Protein AF-A0A6M5JK28-F1 (afdb_monomer_lite)

pLDDT: mean 72.95, std 23.51, range [34.78, 98.19]

Radius of gyration: 40.86 Å; chains: 1; bounding box: 93×52×98 Å

Structure (mmCIF, N/CA/C/O backbone):
data_AF-A0A6M5JK28-F1
#
_entry.id   AF-A0A6M5JK28-F1
#
loop_
_atom_site.group_PDB
_atom_site.id
_atom_site.type_symbol
_atom_site.label_atom_id
_atom_site.label_alt_id
_atom_site.label_comp_id
_atom_site.label_asym_id
_atom_site.label_entity_id
_atom_site.label_seq_id
_atom_site.pdbx_PDB_ins_code
_atom_site.Cartn_x
_atom_site.Cartn_y
_atom_site.Cartn_z
_atom_site.occupancy
_atom_site.B_iso_or_equiv
_atom_site.auth_seq_id
_atom_site.auth_comp_id
_atom_site.auth_asym_id
_atom_site.auth_atom_id
_atom_site.pdbx_PDB_model_num
ATOM 1 N N . MET A 1 1 ? 24.539 -15.645 27.802 1.00 39.12 1 MET A N 1
ATOM 2 C CA . MET A 1 1 ? 25.383 -15.346 26.625 1.00 39.12 1 MET A CA 1
ATOM 3 C C . MET A 1 1 ? 24.733 -16.025 25.432 1.00 39.12 1 MET A C 1
ATOM 5 O O . MET A 1 1 ? 24.720 -17.246 25.397 1.00 39.12 1 MET A O 1
ATOM 9 N N . VAL A 1 2 ? 24.085 -15.263 24.547 1.00 39.03 2 VAL A N 1
ATOM 10 C CA . VAL A 1 2 ? 23.377 -15.797 23.369 1.00 39.03 2 VAL A CA 1
ATOM 11 C C . VAL A 1 2 ? 24.217 -15.487 22.136 1.00 39.03 2 VAL A C 1
ATOM 13 O O . VAL A 1 2 ? 24.682 -14.361 21.968 1.00 39.03 2 VAL A O 1
ATOM 16 N N . ALA A 1 3 ? 24.476 -16.532 21.356 1.00 41.25 3 ALA A N 1
ATOM 17 C CA . ALA A 1 3 ? 25.431 -16.560 20.265 1.00 41.25 3 ALA A CA 1
ATOM 18 C C . ALA A 1 3 ? 24.975 -15.736 19.052 1.00 41.25 3 ALA A C 1
ATOM 20 O O . ALA A 1 3 ? 23.829 -15.795 18.611 1.00 41.25 3 ALA A O 1
ATOM 21 N N . LEU A 1 4 ? 25.944 -14.993 18.528 1.00 46.59 4 LEU A N 1
ATOM 22 C CA . LEU A 1 4 ? 25.954 -14.217 17.300 1.00 46.59 4 LEU A CA 1
ATOM 23 C C . LEU A 1 4 ? 25.915 -15.158 16.081 1.00 46.59 4 LEU A C 1
ATOM 25 O O . LEU A 1 4 ? 26.890 -15.859 15.822 1.00 46.59 4 LEU A O 1
ATOM 29 N N . ALA A 1 5 ? 24.822 -15.160 15.317 1.00 43.88 5 ALA A N 1
ATOM 30 C CA . ALA A 1 5 ? 24.771 -15.784 13.993 1.00 43.88 5 ALA A CA 1
ATOM 31 C C . ALA A 1 5 ? 24.901 -14.691 12.923 1.00 43.88 5 ALA A C 1
ATOM 33 O O . ALA A 1 5 ? 23.920 -14.096 12.482 1.00 43.88 5 ALA A O 1
ATOM 34 N N . ALA A 1 6 ? 26.146 -14.395 12.553 1.00 45.84 6 ALA A N 1
ATOM 35 C CA . ALA A 1 6 ? 26.484 -13.563 11.410 1.00 45.84 6 ALA A CA 1
ATOM 36 C C . ALA A 1 6 ? 26.214 -14.353 10.119 1.00 45.84 6 ALA A C 1
ATOM 38 O O . ALA A 1 6 ? 26.898 -15.334 9.832 1.00 45.84 6 ALA A O 1
ATOM 39 N N . ALA A 1 7 ? 25.212 -13.941 9.345 1.00 49.97 7 ALA A N 1
ATOM 40 C CA . ALA A 1 7 ? 25.025 -14.429 7.984 1.00 49.97 7 ALA A CA 1
ATOM 41 C C . ALA A 1 7 ? 26.040 -13.726 7.061 1.00 49.97 7 ALA A C 1
ATOM 43 O O . ALA A 1 7 ? 26.047 -12.493 7.011 1.00 49.97 7 ALA A O 1
ATOM 44 N N . PRO A 1 8 ? 26.898 -14.452 6.321 1.00 49.19 8 PRO A N 1
ATOM 45 C CA . PRO A 1 8 ? 27.736 -13.839 5.304 1.00 49.19 8 PRO A CA 1
ATOM 46 C C . PRO A 1 8 ? 26.851 -13.454 4.114 1.00 49.19 8 PRO A C 1
ATOM 48 O O . PRO A 1 8 ? 26.471 -14.292 3.297 1.00 49.19 8 PRO A O 1
ATOM 51 N N . GLY A 1 9 ? 26.498 -12.172 4.025 1.00 50.81 9 GLY A N 1
ATOM 52 C CA . GLY A 1 9 ? 25.948 -11.589 2.808 1.00 50.81 9 GLY A CA 1
ATOM 53 C C . GLY A 1 9 ? 27.011 -11.642 1.716 1.00 50.81 9 GLY A C 1
ATOM 54 O O . GLY A 1 9 ? 27.977 -10.882 1.748 1.00 50.81 9 GLY A O 1
ATOM 55 N N . ALA A 1 10 ? 26.850 -12.568 0.773 1.00 43.56 10 ALA A N 1
ATOM 56 C CA . ALA A 1 10 ? 27.661 -12.643 -0.430 1.00 43.56 10 ALA A CA 1
ATOM 57 C C . ALA A 1 10 ? 27.466 -11.356 -1.249 1.00 43.56 10 ALA A C 1
ATOM 59 O O . ALA A 1 10 ? 26.478 -11.192 -1.963 1.00 43.56 10 ALA A O 1
ATOM 60 N N . PHE A 1 11 ? 28.415 -10.429 -1.130 1.00 46.72 11 PHE A N 1
ATOM 61 C CA . PHE A 1 11 ? 28.598 -9.342 -2.083 1.00 46.72 11 PHE A CA 1
ATOM 62 C C . PHE A 1 11 ? 28.996 -9.961 -3.426 1.00 46.72 11 PHE A C 1
ATOM 64 O O . PHE A 1 11 ? 30.158 -10.302 -3.645 1.00 46.72 11 PHE A O 1
ATOM 71 N N . ILE A 1 12 ? 28.031 -10.115 -4.335 1.00 56.62 12 ILE A N 1
ATOM 72 C CA . ILE A 1 12 ? 28.335 -10.348 -5.745 1.00 56.62 12 ILE A CA 1
ATOM 73 C C . ILE A 1 12 ? 28.857 -9.024 -6.309 1.00 56.62 12 ILE A C 1
ATOM 75 O O . ILE A 1 12 ? 28.106 -8.160 -6.754 1.00 56.62 12 ILE A O 1
ATOM 79 N N . VAL A 1 13 ? 30.175 -8.863 -6.250 1.00 53.59 13 VAL A N 1
ATOM 80 C CA . VAL A 1 13 ? 30.913 -7.916 -7.082 1.00 53.59 13 VAL A CA 1
ATOM 81 C C . VAL A 1 13 ? 30.930 -8.509 -8.491 1.00 53.59 13 VAL A C 1
ATOM 83 O O . VAL A 1 13 ? 31.734 -9.395 -8.775 1.00 53.59 13 VAL A O 1
ATOM 86 N N . LEU A 1 14 ? 30.029 -8.066 -9.376 1.00 57.06 14 LEU A N 1
ATOM 87 C CA . LEU A 1 14 ? 30.185 -8.360 -10.801 1.00 57.06 14 LEU A CA 1
ATOM 88 C C . LEU A 1 14 ? 31.290 -7.454 -11.354 1.00 57.06 14 LEU A C 1
ATOM 90 O O . LEU A 1 14 ? 31.140 -6.236 -11.464 1.00 57.06 14 LEU A O 1
ATOM 94 N N . ALA A 1 15 ? 32.427 -8.086 -11.619 1.00 52.12 15 ALA A N 1
ATOM 95 C CA . ALA A 1 15 ? 33.651 -7.492 -12.109 1.00 52.12 15 ALA A CA 1
ATOM 96 C C . ALA A 1 15 ? 33.470 -6.756 -13.451 1.00 52.12 15 ALA A C 1
ATOM 98 O O . ALA A 1 15 ? 32.837 -7.245 -14.381 1.00 52.12 15 ALA A O 1
ATOM 99 N N . THR A 1 16 ? 34.071 -5.567 -13.500 1.00 45.66 16 THR A N 1
ATOM 100 C CA . THR A 1 16 ? 34.806 -4.945 -14.614 1.00 45.66 16 THR A CA 1
ATOM 101 C C . THR A 1 16 ? 34.436 -5.310 -16.056 1.00 45.66 16 THR A C 1
ATOM 103 O O . THR A 1 16 ? 34.711 -6.402 -16.542 1.00 45.66 16 THR A O 1
ATOM 106 N N . ALA A 1 17 ? 33.973 -4.278 -16.763 1.00 49.62 17 ALA A N 1
ATOM 107 C CA . ALA A 1 17 ? 34.098 -4.023 -18.196 1.00 49.62 17 ALA A CA 1
ATOM 108 C C . ALA A 1 17 ? 35.102 -4.913 -18.966 1.00 49.62 17 ALA A C 1
ATOM 110 O O . ALA A 1 17 ? 36.265 -4.553 -19.146 1.00 49.62 17 ALA A O 1
ATOM 111 N N . ALA A 1 18 ? 34.609 -6.011 -19.539 1.00 44.88 18 ALA A N 1
ATOM 112 C CA . ALA A 1 18 ? 35.189 -6.573 -20.750 1.00 44.88 18 ALA A CA 1
ATOM 113 C C . ALA A 1 18 ? 34.683 -5.733 -21.935 1.00 44.88 18 ALA A C 1
ATOM 115 O O . ALA A 1 18 ? 33.516 -5.775 -22.331 1.00 44.88 18 ALA A O 1
ATOM 116 N N . HIS A 1 19 ? 35.554 -4.861 -22.433 1.00 46.41 19 HIS A N 1
ATOM 117 C CA . HIS A 1 19 ? 35.340 -4.101 -23.655 1.00 46.41 19 HIS A CA 1
ATOM 118 C C . HIS A 1 19 ? 35.219 -5.073 -24.845 1.00 46.41 19 HIS A C 1
ATOM 120 O O . HIS A 1 19 ? 36.143 -5.842 -25.077 1.00 46.41 19 HIS A O 1
ATOM 126 N N . ALA A 1 20 ? 34.114 -4.978 -25.603 1.00 44.34 20 ALA A N 1
ATOM 127 C CA . ALA A 1 20 ? 33.833 -5.623 -26.903 1.00 44.34 20 ALA A CA 1
ATOM 128 C C . ALA A 1 20 ? 32.868 -6.832 -26.967 1.00 44.34 20 ALA A C 1
ATOM 130 O O . ALA A 1 20 ? 32.738 -7.421 -28.036 1.00 44.34 20 ALA A O 1
ATOM 131 N N . GLU A 1 21 ? 32.083 -7.124 -25.928 1.00 52.28 21 GLU A N 1
ATOM 132 C CA . GLU A 1 21 ? 30.756 -7.742 -26.135 1.00 52.28 21 GLU A CA 1
ATOM 133 C C . GLU A 1 21 ? 29.782 -6.629 -26.558 1.00 52.28 21 GLU A C 1
ATOM 135 O O . GLU A 1 21 ? 29.809 -5.528 -25.994 1.00 52.28 21 GLU A O 1
ATOM 140 N N . GLY A 1 22 ? 29.017 -6.833 -27.630 1.00 74.00 22 GLY A N 1
ATOM 141 C CA . GLY A 1 22 ? 28.390 -5.758 -28.393 1.00 74.00 22 GLY A CA 1
ATOM 142 C C . GLY A 1 22 ? 27.554 -4.813 -27.528 1.00 74.00 22 GLY A C 1
ATOM 143 O O . GLY A 1 22 ? 26.725 -5.233 -26.727 1.00 74.00 22 GLY A O 1
ATOM 144 N N . LYS A 1 23 ? 27.685 -3.494 -27.742 1.00 80.12 23 LYS A N 1
ATOM 145 C CA . LYS A 1 23 ? 26.804 -2.486 -27.106 1.00 80.12 23 LYS A CA 1
ATOM 146 C C . LYS A 1 23 ? 25.310 -2.800 -27.293 1.00 80.12 23 LYS A C 1
ATOM 148 O O . LYS A 1 23 ? 24.484 -2.336 -26.519 1.00 80.12 23 LYS A O 1
ATOM 153 N N . GLY A 1 24 ? 24.974 -3.543 -28.351 1.00 85.12 24 GLY A N 1
ATOM 154 C CA . GLY A 1 24 ? 23.623 -4.032 -28.593 1.00 85.12 24 GLY A CA 1
ATOM 155 C C . GLY A 1 24 ? 23.210 -5.102 -27.586 1.00 85.12 24 GLY A C 1
ATOM 156 O O . GLY A 1 24 ? 22.198 -4.926 -26.921 1.00 85.12 24 GLY A O 1
ATOM 157 N N . ASP A 1 25 ? 24.039 -6.127 -27.407 1.00 88.19 25 ASP A N 1
ATOM 158 C CA . ASP A 1 25 ? 23.802 -7.218 -26.456 1.00 88.19 25 ASP A CA 1
ATOM 159 C C . ASP A 1 25 ? 23.668 -6.681 -25.027 1.00 88.19 25 ASP A C 1
ATOM 161 O O . ASP A 1 25 ? 22.783 -7.088 -24.278 1.00 88.19 25 ASP A O 1
ATOM 165 N N . ARG A 1 26 ? 24.478 -5.676 -24.668 1.00 86.75 26 ARG A N 1
ATOM 166 C CA . ARG A 1 26 ? 24.360 -4.980 -23.378 1.00 86.75 26 ARG A CA 1
ATOM 167 C C . ARG A 1 26 ? 23.022 -4.252 -23.219 1.00 86.75 26 ARG A C 1
ATOM 169 O O . ARG A 1 26 ? 22.445 -4.276 -22.134 1.00 86.75 26 ARG A O 1
ATOM 176 N N . ALA A 1 27 ? 22.533 -3.598 -24.271 1.00 92.06 27 ALA A N 1
ATOM 177 C CA . ALA A 1 27 ? 21.236 -2.929 -24.239 1.00 92.06 27 ALA A CA 1
ATOM 178 C C . ALA A 1 27 ? 20.086 -3.940 -24.113 1.00 92.06 27 ALA A C 1
ATOM 180 O O . ALA A 1 27 ? 19.165 -3.716 -23.331 1.00 92.06 27 ALA A O 1
ATOM 181 N N . ASP A 1 28 ? 20.177 -5.078 -24.804 1.00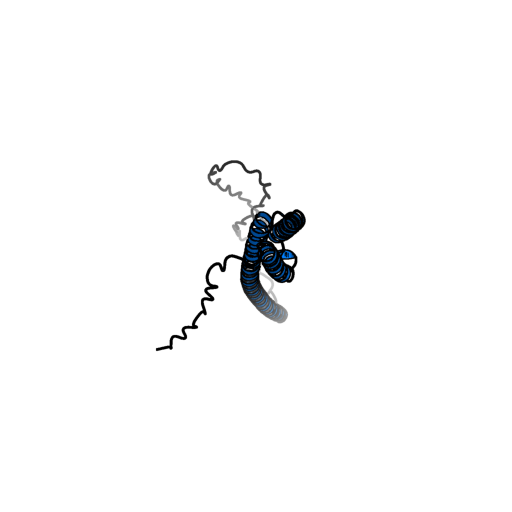 93.00 28 ASP A N 1
ATOM 182 C CA . ASP A 1 28 ? 19.178 -6.147 -24.714 1.00 93.00 28 ASP A CA 1
ATOM 183 C C . ASP A 1 28 ? 19.171 -6.788 -23.319 1.00 93.00 28 ASP A C 1
ATOM 185 O O . ASP A 1 28 ? 18.104 -6.964 -22.730 1.00 93.00 28 ASP A O 1
ATOM 189 N N . GLN A 1 29 ? 20.348 -7.035 -22.731 1.00 93.69 29 GLN A N 1
ATOM 190 C CA . GLN A 1 29 ? 20.474 -7.493 -21.343 1.00 93.69 29 GLN A CA 1
ATOM 191 C C . GLN A 1 29 ? 19.878 -6.488 -20.348 1.00 93.69 29 GLN A C 1
ATOM 193 O O . GLN A 1 29 ? 19.142 -6.885 -19.4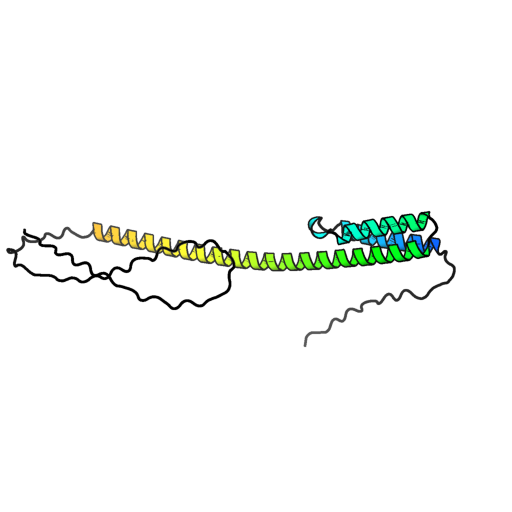44 1.00 93.69 29 GLN A O 1
ATOM 198 N N . ALA A 1 30 ? 20.149 -5.189 -20.512 1.00 93.44 30 ALA A N 1
ATOM 199 C CA . ALA A 1 30 ? 19.609 -4.153 -19.630 1.00 93.44 30 ALA A CA 1
ATOM 200 C C . ALA A 1 30 ? 18.076 -4.068 -19.720 1.00 93.44 30 ALA A C 1
ATOM 202 O O . ALA A 1 30 ? 17.394 -3.995 -18.697 1.00 93.44 30 ALA A O 1
ATOM 203 N N . ILE A 1 31 ? 17.522 -4.131 -20.934 1.00 94.19 31 ILE A N 1
ATOM 204 C CA . ILE A 1 31 ? 16.074 -4.140 -21.169 1.00 94.19 31 ILE A CA 1
ATOM 205 C C . ILE A 1 31 ? 15.433 -5.406 -20.580 1.00 94.19 31 ILE A C 1
ATOM 207 O O . ILE A 1 31 ? 14.367 -5.311 -19.972 1.00 94.19 31 ILE A O 1
ATOM 211 N N . ALA A 1 32 ? 16.065 -6.574 -20.721 1.00 96.75 32 ALA A N 1
ATOM 212 C CA . ALA A 1 32 ? 15.577 -7.826 -20.143 1.00 96.75 32 ALA A CA 1
ATOM 213 C C . ALA A 1 32 ? 15.601 -7.802 -18.605 1.00 96.75 32 ALA A C 1
ATOM 215 O O . ALA A 1 32 ? 14.636 -8.214 -17.961 1.00 96.75 32 ALA A O 1
ATOM 216 N N . ALA A 1 33 ? 16.659 -7.256 -17.999 1.00 93.25 33 ALA A N 1
ATOM 217 C CA . ALA A 1 33 ? 16.737 -7.080 -16.551 1.00 93.25 33 ALA A CA 1
ATOM 218 C C . ALA A 1 33 ? 15.637 -6.136 -16.034 1.00 93.25 33 ALA A C 1
ATOM 220 O O . ALA A 1 33 ? 14.960 -6.447 -15.051 1.00 93.25 33 ALA A O 1
ATOM 221 N N . ALA A 1 34 ? 15.414 -5.014 -16.728 1.00 93.19 34 ALA A N 1
ATOM 222 C CA . ALA A 1 34 ? 14.354 -4.066 -16.399 1.00 93.19 34 ALA A CA 1
ATOM 223 C C . ALA A 1 34 ? 12.954 -4.693 -16.532 1.00 93.19 34 ALA A C 1
ATOM 225 O O . ALA A 1 34 ? 12.105 -4.476 -15.670 1.00 93.19 34 ALA A O 1
ATOM 226 N N . GLN A 1 35 ? 12.726 -5.515 -17.562 1.00 94.12 35 GLN A N 1
ATOM 227 C CA . GLN A 1 35 ? 11.491 -6.293 -17.724 1.00 94.12 35 GLN A CA 1
ATOM 228 C C . GLN A 1 35 ? 11.264 -7.248 -16.557 1.00 94.12 35 GLN A C 1
ATOM 230 O O . GLN A 1 35 ? 10.195 -7.219 -15.959 1.00 94.12 35 GLN A O 1
ATOM 235 N N . GLY A 1 36 ? 12.278 -8.033 -16.179 1.00 94.06 36 GLY A N 1
ATOM 236 C CA . GLY A 1 36 ? 12.158 -8.970 -15.063 1.00 94.06 36 GLY A CA 1
ATOM 237 C C . GLY A 1 36 ? 11.788 -8.274 -13.750 1.00 94.06 36 GLY A C 1
ATOM 238 O O . GLY A 1 36 ? 10.932 -8.756 -13.010 1.00 94.06 36 GLY A O 1
ATOM 239 N N . LYS A 1 37 ? 12.370 -7.098 -13.479 1.00 93.38 37 LYS A N 1
ATOM 240 C CA . LYS A 1 37 ? 11.999 -6.275 -12.315 1.00 93.38 37 LYS A CA 1
ATOM 241 C C . LYS A 1 37 ? 10.565 -5.765 -12.395 1.00 93.38 37 LYS A C 1
ATOM 243 O O . LYS A 1 37 ? 9.857 -5.769 -11.389 1.00 93.38 37 LYS A O 1
ATOM 248 N N . LEU A 1 38 ? 10.129 -5.355 -13.580 1.00 90.69 38 LEU A N 1
ATOM 249 C CA . LEU A 1 38 ? 8.774 -4.868 -13.801 1.00 90.69 38 LEU A CA 1
ATOM 250 C C . LEU A 1 38 ? 7.735 -5.985 -13.652 1.00 90.69 38 LEU A C 1
ATOM 252 O O . LEU A 1 38 ? 6.688 -5.752 -13.061 1.00 90.69 38 LEU A O 1
ATOM 256 N N . ASP A 1 39 ? 8.042 -7.202 -14.095 1.00 90.94 39 ASP A N 1
ATOM 257 C CA . ASP A 1 39 ? 7.178 -8.373 -13.913 1.00 90.94 39 ASP A CA 1
ATOM 258 C C . ASP A 1 39 ? 7.060 -8.772 -12.437 1.00 90.94 39 ASP A C 1
ATOM 260 O O . ASP A 1 39 ? 5.987 -9.166 -11.977 1.00 90.94 39 ASP A O 1
ATOM 264 N N . ILE A 1 40 ? 8.147 -8.649 -11.667 1.00 87.94 40 ILE A N 1
ATOM 265 C CA . ILE A 1 40 ? 8.107 -8.814 -10.207 1.00 87.94 40 ILE A CA 1
ATOM 266 C C . ILE A 1 40 ? 7.213 -7.735 -9.587 1.00 87.94 40 ILE A C 1
ATOM 268 O O . ILE A 1 40 ? 6.356 -8.059 -8.765 1.00 87.94 40 ILE A O 1
ATOM 272 N N . ALA A 1 41 ? 7.366 -6.476 -10.007 1.00 85.25 41 ALA A N 1
ATOM 273 C CA . ALA A 1 41 ? 6.534 -5.377 -9.531 1.00 85.25 41 ALA A CA 1
ATOM 274 C C . ALA A 1 41 ? 5.052 -5.562 -9.911 1.00 85.25 41 ALA A C 1
ATOM 276 O O . ALA A 1 41 ? 4.175 -5.304 -9.097 1.00 85.25 41 ALA A O 1
ATOM 277 N N . ALA A 1 42 ? 4.753 -6.096 -11.096 1.00 85.88 42 ALA A N 1
ATOM 278 C CA . ALA A 1 42 ? 3.389 -6.334 -11.565 1.00 85.88 42 ALA A CA 1
ATOM 279 C C . ALA A 1 42 ? 2.645 -7.435 -10.788 1.00 85.88 42 ALA A C 1
ATOM 281 O O . ALA A 1 42 ? 1.418 -7.483 -10.822 1.00 85.88 42 ALA A O 1
ATOM 282 N N . LYS A 1 43 ? 3.367 -8.310 -10.075 1.00 87.12 43 LYS A N 1
ATOM 283 C CA . LYS A 1 43 ? 2.770 -9.303 -9.166 1.00 87.12 43 LYS A CA 1
ATOM 284 C C . LYS A 1 43 ? 2.331 -8.700 -7.829 1.00 87.12 43 LYS A C 1
ATOM 286 O O . LYS A 1 43 ? 1.678 -9.391 -7.048 1.00 87.12 43 LYS A O 1
ATOM 291 N N . LEU A 1 44 ? 2.688 -7.445 -7.546 1.00 80.50 44 LEU A N 1
ATOM 292 C CA . LEU A 1 44 ? 2.194 -6.736 -6.370 1.00 80.50 44 LEU A CA 1
ATOM 293 C C . LEU A 1 44 ? 0.701 -6.405 -6.544 1.00 80.50 44 LEU A C 1
ATOM 295 O O . LEU A 1 44 ? 0.234 -6.210 -7.669 1.00 80.50 44 LEU A O 1
ATOM 299 N N . PRO A 1 45 ? -0.075 -6.331 -5.451 1.00 75.62 45 PRO A N 1
ATOM 300 C CA . PRO A 1 45 ? -1.493 -6.008 -5.543 1.00 75.62 45 PRO A CA 1
ATOM 301 C C . PRO A 1 45 ? -1.718 -4.641 -6.213 1.00 75.62 45 PRO A C 1
ATOM 303 O O . PRO A 1 45 ? -1.020 -3.667 -5.934 1.00 75.62 45 PRO A O 1
ATOM 306 N N . ALA A 1 46 ? -2.736 -4.552 -7.076 1.00 63.78 46 ALA A N 1
ATOM 307 C CA . ALA A 1 46 ? -2.992 -3.392 -7.943 1.00 63.78 46 ALA A CA 1
ATOM 308 C C . ALA A 1 46 ? -3.145 -2.052 -7.194 1.00 63.78 46 ALA A C 1
ATOM 310 O O . ALA A 1 46 ? -2.830 -0.998 -7.741 1.00 63.78 46 ALA A O 1
ATOM 311 N N . ALA A 1 47 ? -3.569 -2.086 -5.927 1.00 62.78 47 ALA A N 1
ATOM 312 C CA . ALA A 1 47 ? -3.655 -0.903 -5.073 1.00 62.78 47 ALA A CA 1
ATOM 313 C C . ALA A 1 47 ? -2.282 -0.276 -4.744 1.00 62.78 47 ALA A C 1
ATOM 315 O O . ALA A 1 47 ? -2.234 0.874 -4.317 1.00 62.78 47 ALA A O 1
ATOM 316 N N . GLN A 1 48 ? -1.177 -1.007 -4.934 1.00 64.06 48 GLN A N 1
ATOM 317 C CA . GLN A 1 48 ? 0.190 -0.533 -4.691 1.00 64.06 48 GLN A CA 1
ATOM 318 C C . GLN A 1 48 ? 1.008 -0.294 -5.972 1.00 64.06 48 GLN A C 1
ATOM 320 O O . GLN A 1 48 ? 2.098 0.266 -5.883 1.00 64.06 48 GLN A O 1
ATOM 325 N N . ALA A 1 49 ? 0.490 -0.672 -7.147 1.00 62.34 49 ALA A N 1
ATOM 326 C CA . ALA A 1 49 ? 1.169 -0.514 -8.438 1.00 62.34 49 ALA A CA 1
ATOM 327 C C . ALA A 1 49 ? 1.476 0.964 -8.770 1.00 62.34 49 ALA A C 1
ATOM 329 O O . ALA A 1 49 ? 2.586 1.292 -9.178 1.00 62.34 49 ALA A O 1
ATOM 330 N N . GLY A 1 50 ? 0.537 1.877 -8.503 1.00 73.50 50 GLY A N 1
ATOM 331 C CA . GLY A 1 50 ? 0.751 3.333 -8.483 1.00 73.50 50 GLY A CA 1
ATOM 332 C C . GLY A 1 50 ? 1.372 3.987 -9.736 1.00 73.50 50 GLY A C 1
ATOM 333 O O . GLY A 1 50 ? 1.653 3.361 -10.760 1.00 73.50 50 GLY A O 1
ATOM 334 N N . ASP A 1 51 ? 1.628 5.295 -9.631 1.00 83.75 51 ASP A N 1
ATOM 335 C CA . ASP A 1 51 ? 2.232 6.110 -10.702 1.00 83.75 51 ASP A CA 1
ATOM 336 C C . ASP A 1 51 ? 3.683 5.705 -11.013 1.00 83.75 51 ASP A C 1
ATOM 338 O O . ASP A 1 51 ? 4.181 5.895 -12.127 1.00 83.75 51 ASP A O 1
ATOM 342 N N . ALA A 1 52 ? 4.379 5.121 -10.033 1.00 84.56 52 ALA A N 1
ATOM 343 C CA . ALA A 1 52 ? 5.762 4.680 -10.177 1.00 84.56 52 ALA A CA 1
ATOM 344 C C . ALA A 1 52 ? 5.889 3.498 -11.152 1.00 84.56 52 ALA A C 1
ATOM 346 O O . ALA A 1 52 ? 6.777 3.518 -12.006 1.00 84.56 52 ALA A O 1
ATOM 347 N N . GLN A 1 53 ? 4.980 2.513 -11.094 1.00 89.50 53 GLN A N 1
ATOM 348 C CA . GLN A 1 53 ? 4.959 1.412 -12.060 1.00 89.50 53 GLN A CA 1
ATOM 349 C C . GLN A 1 53 ? 4.553 1.906 -13.449 1.00 89.50 53 GLN A C 1
ATOM 351 O O . GLN A 1 53 ? 5.184 1.524 -14.434 1.00 89.50 53 GLN A O 1
ATOM 356 N N . ALA A 1 54 ? 3.573 2.812 -13.545 1.00 90.62 54 ALA A N 1
ATOM 357 C CA . ALA A 1 54 ? 3.206 3.434 -14.819 1.00 90.62 54 ALA A CA 1
ATOM 358 C C . ALA A 1 54 ? 4.412 4.151 -15.456 1.00 90.62 54 ALA A C 1
ATOM 360 O O . ALA A 1 54 ? 4.745 3.917 -16.618 1.00 90.62 54 ALA A O 1
ATOM 361 N N . THR A 1 55 ? 5.156 4.931 -14.668 1.00 92.00 55 THR A N 1
ATOM 362 C CA . THR A 1 55 ? 6.376 5.611 -15.131 1.00 92.00 55 THR A CA 1
ATOM 363 C C . THR A 1 55 ? 7.466 4.607 -15.531 1.00 92.00 55 THR A C 1
ATOM 365 O O . THR A 1 55 ? 8.112 4.786 -16.566 1.00 92.00 55 THR A O 1
ATOM 368 N N . ALA A 1 56 ? 7.655 3.520 -14.773 1.00 93.19 56 ALA A N 1
ATOM 369 C CA . ALA A 1 56 ? 8.613 2.464 -15.111 1.00 93.19 56 ALA A CA 1
ATOM 370 C C . ALA A 1 56 ? 8.263 1.771 -16.441 1.00 93.19 56 ALA A C 1
ATOM 372 O O . ALA A 1 56 ? 9.141 1.611 -17.290 1.00 93.19 56 ALA A O 1
ATOM 373 N N . THR A 1 57 ? 6.984 1.437 -16.668 1.00 94.25 57 THR A N 1
ATOM 374 C CA . THR A 1 57 ? 6.518 0.833 -17.933 1.00 94.25 57 THR A CA 1
ATOM 375 C C . THR A 1 57 ? 6.729 1.763 -19.125 1.00 94.25 57 THR A C 1
ATOM 377 O O . THR A 1 57 ? 7.241 1.328 -20.156 1.00 94.25 57 THR A O 1
ATOM 380 N N . ALA A 1 58 ? 6.412 3.053 -18.974 1.00 96.62 58 ALA A N 1
ATOM 381 C CA . ALA A 1 58 ? 6.626 4.053 -20.014 1.00 96.62 58 ALA A CA 1
ATOM 382 C C . ALA A 1 58 ? 8.119 4.234 -20.333 1.00 96.62 58 ALA A C 1
ATOM 384 O O . ALA A 1 58 ? 8.508 4.262 -21.499 1.00 96.62 58 ALA A O 1
ATOM 385 N N . THR A 1 59 ? 8.972 4.283 -19.307 1.00 97.06 59 THR A N 1
ATOM 386 C CA . THR A 1 59 ? 10.430 4.404 -19.481 1.00 97.06 59 THR A CA 1
ATOM 387 C C . THR A 1 59 ? 11.011 3.171 -20.181 1.00 97.06 59 THR A C 1
ATOM 389 O O . THR A 1 59 ? 11.868 3.293 -21.053 1.00 97.06 59 THR A O 1
ATOM 392 N N . LEU A 1 60 ? 10.510 1.974 -19.866 1.00 96.56 60 LEU A N 1
ATOM 393 C CA . LEU A 1 60 ? 10.914 0.741 -20.541 1.00 96.56 60 LEU A CA 1
ATOM 394 C C . LEU A 1 60 ? 10.478 0.712 -22.014 1.00 96.56 60 LEU A C 1
ATOM 396 O O . LEU A 1 60 ? 11.219 0.219 -22.865 1.00 96.56 60 LEU A O 1
ATOM 400 N N . ALA A 1 61 ? 9.300 1.251 -22.333 1.00 97.81 61 ALA A N 1
ATOM 401 C CA . ALA A 1 61 ? 8.861 1.411 -23.717 1.00 97.81 61 ALA A CA 1
ATOM 402 C C . ALA A 1 61 ? 9.795 2.357 -24.494 1.00 97.81 61 ALA A C 1
ATOM 404 O O . ALA A 1 61 ? 10.217 2.016 -25.595 1.00 97.81 61 ALA A O 1
ATOM 405 N N . GLN A 1 62 ? 10.206 3.478 -23.889 1.00 97.75 62 GLN A N 1
ATOM 406 C CA . GLN A 1 62 ? 11.199 4.386 -24.479 1.00 97.75 62 GLN A CA 1
ATOM 407 C C . GLN A 1 62 ? 12.560 3.703 -24.676 1.00 97.75 62 GLN A C 1
ATOM 409 O O . GLN A 1 62 ? 13.190 3.885 -25.712 1.00 97.75 62 GLN A O 1
ATOM 414 N N . ALA A 1 63 ? 13.003 2.872 -23.726 1.00 97.31 63 ALA A N 1
ATOM 415 C CA . ALA A 1 63 ? 14.249 2.114 -23.860 1.00 97.31 63 ALA A CA 1
ATOM 416 C C . ALA A 1 63 ? 14.218 1.159 -25.066 1.00 97.31 63 ALA A C 1
ATOM 418 O O . ALA A 1 63 ? 15.196 1.055 -25.808 1.00 97.31 63 ALA A O 1
ATOM 419 N N . ARG A 1 64 ? 13.083 0.477 -25.279 1.00 97.31 64 ARG A N 1
ATOM 420 C CA . ARG A 1 64 ? 12.869 -0.403 -26.439 1.00 97.31 64 ARG A CA 1
ATOM 421 C C . ARG A 1 64 ? 12.871 0.382 -27.751 1.00 97.31 64 ARG A C 1
ATOM 423 O O . ARG A 1 64 ? 13.502 -0.070 -28.700 1.00 97.31 64 ARG A O 1
ATOM 430 N N . GLU A 1 65 ? 12.245 1.556 -27.776 1.00 97.62 65 GLU A N 1
ATOM 431 C CA . GLU A 1 65 ? 12.232 2.436 -28.951 1.00 97.62 65 GLU A CA 1
ATOM 432 C C . GLU A 1 65 ? 13.637 2.961 -29.290 1.00 97.62 65 GLU A C 1
ATOM 434 O O . GLU A 1 65 ? 14.094 2.876 -30.428 1.00 97.62 65 GLU A O 1
ATOM 439 N N . ALA A 1 66 ? 14.392 3.419 -28.286 1.00 95.88 66 ALA A N 1
ATOM 440 C CA . ALA A 1 66 ? 15.784 3.825 -28.466 1.00 95.88 66 ALA A CA 1
ATOM 441 C C . ALA A 1 66 ? 16.643 2.661 -28.993 1.00 95.88 66 ALA A C 1
ATOM 443 O O . ALA A 1 66 ? 17.526 2.851 -29.834 1.00 95.88 66 ALA A O 1
ATOM 444 N N . ARG A 1 67 ? 16.363 1.427 -28.549 1.00 96.12 67 ARG A N 1
ATOM 445 C CA . ARG A 1 67 ? 17.056 0.224 -29.024 1.00 96.12 67 ARG A CA 1
ATOM 446 C C . ARG A 1 67 ? 16.756 -0.071 -30.492 1.00 96.12 67 ARG A C 1
ATOM 448 O O . ARG A 1 67 ? 17.708 -0.348 -31.227 1.00 96.12 67 ARG A O 1
ATOM 455 N N . SER A 1 68 ? 15.491 -0.002 -30.916 1.00 96.06 68 SER A N 1
ATOM 456 C CA . SER A 1 68 ? 15.091 -0.199 -32.318 1.00 96.06 68 SER A CA 1
ATOM 457 C C . SER A 1 68 ? 15.599 0.916 -33.231 1.00 96.06 68 SER A C 1
ATOM 459 O O . SER A 1 68 ? 15.989 0.635 -34.360 1.00 96.06 68 SER A O 1
ATOM 461 N N . ALA A 1 69 ? 15.701 2.148 -32.726 1.00 96.06 69 ALA A N 1
ATOM 462 C CA . ALA A 1 69 ? 16.302 3.284 -33.428 1.00 96.06 69 ALA A CA 1
ATOM 463 C C . ALA A 1 69 ? 17.846 3.228 -33.503 1.00 96.06 69 ALA A C 1
ATOM 465 O O . ALA A 1 69 ? 18.476 4.055 -34.160 1.00 96.06 69 ALA A O 1
ATOM 466 N N . GLY A 1 70 ? 18.489 2.255 -32.845 1.00 94.50 70 GLY A N 1
ATOM 467 C CA . GLY A 1 70 ? 19.947 2.092 -32.843 1.00 94.50 70 GLY A CA 1
ATOM 468 C C . GLY A 1 70 ? 20.692 2.931 -31.794 1.00 94.50 70 GLY A C 1
ATOM 469 O O . GLY A 1 70 ? 21.921 2.839 -31.703 1.00 94.50 70 GLY A O 1
ATOM 470 N N . HIS A 1 71 ? 19.981 3.678 -30.947 1.00 96.06 71 HIS A N 1
ATOM 471 C CA . HIS A 1 71 ? 20.519 4.478 -29.843 1.00 96.06 71 HIS A CA 1
ATOM 472 C C . HIS A 1 71 ? 20.834 3.605 -28.617 1.00 96.06 71 HIS A C 1
ATOM 474 O O . HIS A 1 71 ? 20.185 3.662 -27.577 1.00 96.06 71 HIS A O 1
ATOM 480 N N . LYS A 1 72 ? 21.869 2.766 -28.736 1.00 93.81 72 LYS A N 1
ATOM 481 C CA . LYS A 1 72 ? 22.227 1.740 -27.734 1.00 93.81 72 LYS A CA 1
ATOM 482 C C . LYS A 1 72 ? 22.515 2.307 -26.337 1.00 93.81 72 LYS A C 1
ATOM 484 O O . LYS A 1 72 ? 22.057 1.740 -25.354 1.00 93.81 72 LYS A O 1
ATOM 489 N N . GLU A 1 73 ? 23.253 3.413 -26.240 1.00 93.31 73 GLU A N 1
ATOM 490 C CA . GLU A 1 73 ? 23.590 4.030 -24.941 1.00 93.31 73 GLU A CA 1
ATOM 491 C C . GLU A 1 73 ? 22.362 4.651 -24.263 1.00 93.31 73 GLU A C 1
ATOM 493 O O . GLU A 1 73 ? 22.196 4.551 -23.049 1.00 93.31 73 GLU A O 1
ATOM 498 N N . GLU A 1 74 ? 21.470 5.252 -25.054 1.00 94.56 74 GLU A N 1
ATOM 499 C CA . GLU A 1 74 ? 20.202 5.793 -24.565 1.00 94.56 74 GLU A CA 1
ATOM 500 C C . GLU A 1 74 ? 19.264 4.672 -24.106 1.00 94.56 74 GLU A C 1
ATOM 502 O O . GLU A 1 74 ? 18.683 4.750 -23.028 1.00 94.56 74 GLU A O 1
ATOM 507 N N . ALA A 1 75 ? 19.188 3.573 -24.860 1.00 95.88 75 ALA A N 1
ATOM 508 C CA . ALA A 1 75 ? 18.440 2.389 -24.454 1.00 95.88 75 ALA A CA 1
ATOM 509 C C . ALA A 1 75 ? 18.936 1.822 -23.112 1.00 95.88 75 ALA A C 1
ATOM 511 O O . ALA A 1 75 ? 18.125 1.482 -22.251 1.00 95.88 75 ALA A O 1
ATOM 512 N N . ILE A 1 76 ? 20.259 1.762 -22.903 1.00 95.38 76 ILE A N 1
ATOM 513 C CA . ILE A 1 76 ? 20.856 1.314 -21.635 1.00 95.38 76 ILE A CA 1
ATOM 514 C C . ILE A 1 76 ? 20.478 2.263 -20.492 1.00 95.38 76 ILE A C 1
ATOM 516 O O . ILE A 1 76 ? 20.039 1.798 -19.440 1.00 95.38 76 ILE A O 1
ATOM 520 N N . SER A 1 77 ? 20.616 3.579 -20.678 1.00 96.88 77 SER A N 1
ATOM 521 C CA . SER A 1 77 ? 20.319 4.550 -19.617 1.00 96.88 77 SER A CA 1
ATOM 522 C C . SER A 1 77 ? 18.833 4.556 -19.240 1.00 96.88 77 SER A C 1
ATOM 524 O O . SER A 1 77 ? 18.496 4.548 -18.053 1.00 96.88 77 SER A O 1
ATOM 526 N N . LEU A 1 78 ? 17.940 4.472 -20.231 1.00 97.25 78 LEU A N 1
ATOM 527 C CA . LEU A 1 78 ? 16.499 4.350 -20.018 1.00 97.25 78 LEU A CA 1
ATOM 528 C C . LEU A 1 78 ? 16.141 3.031 -19.320 1.00 97.25 78 LEU A C 1
ATOM 530 O O . LEU A 1 78 ? 15.332 3.036 -18.394 1.00 97.25 78 LEU A O 1
ATOM 534 N N . ALA A 1 79 ? 16.767 1.910 -19.689 1.00 95.88 79 ALA A N 1
ATOM 535 C CA . ALA A 1 79 ? 16.531 0.621 -19.037 1.00 95.88 79 ALA A CA 1
ATOM 536 C C . ALA A 1 79 ? 16.996 0.601 -17.568 1.00 95.88 79 ALA A C 1
ATOM 538 O O . ALA A 1 79 ? 16.298 0.065 -16.700 1.00 95.88 79 ALA A O 1
ATOM 539 N N . ILE A 1 80 ? 18.135 1.230 -17.258 1.00 96.56 80 ILE A N 1
ATOM 540 C CA . ILE A 1 80 ? 18.601 1.408 -15.874 1.00 96.56 80 ILE A CA 1
ATOM 541 C C . ILE A 1 80 ? 17.599 2.262 -15.094 1.00 96.56 80 ILE A C 1
ATOM 543 O O . ILE A 1 80 ? 17.156 1.859 -14.020 1.00 96.56 80 ILE A O 1
ATOM 547 N N . ARG A 1 81 ? 17.151 3.386 -15.664 1.00 96.56 81 ARG A N 1
ATOM 548 C CA . ARG A 1 81 ? 16.148 4.250 -15.030 1.00 96.56 81 ARG A CA 1
ATOM 549 C C . ARG A 1 81 ? 14.829 3.517 -14.776 1.00 96.56 81 ARG A C 1
ATOM 551 O O . ARG A 1 81 ? 14.247 3.653 -13.703 1.00 96.56 81 ARG A O 1
ATOM 558 N N . ALA A 1 82 ? 14.364 2.710 -15.729 1.00 95.06 82 ALA A N 1
ATOM 559 C CA . ALA A 1 82 ? 13.182 1.868 -15.554 1.00 95.06 82 ALA A CA 1
ATOM 560 C C . ALA A 1 82 ? 13.374 0.835 -14.426 1.00 95.06 82 ALA A C 1
ATOM 562 O O . ALA A 1 82 ? 12.454 0.603 -13.639 1.00 95.06 82 ALA A O 1
ATOM 563 N N . SER A 1 83 ? 14.575 0.260 -14.308 1.00 93.94 83 SER A N 1
ATOM 564 C CA . SER A 1 83 ? 14.932 -0.664 -13.225 1.00 93.94 83 SER A CA 1
ATOM 565 C C . SER A 1 83 ? 14.892 0.014 -11.855 1.00 93.94 83 SER A C 1
ATOM 567 O O . SER A 1 83 ? 14.281 -0.518 -10.935 1.00 93.94 83 SER A O 1
ATOM 569 N N . GLU A 1 84 ? 15.478 1.205 -11.721 1.00 94.62 84 GLU A N 1
ATOM 570 C CA . GLU A 1 84 ? 15.465 1.984 -10.474 1.00 94.62 84 GLU A CA 1
ATOM 571 C C . GLU A 1 84 ? 14.048 2.395 -10.060 1.00 94.62 84 GLU A C 1
ATOM 573 O O . GLU A 1 84 ? 13.688 2.330 -8.883 1.00 94.62 84 GLU A O 1
ATOM 578 N N . LEU A 1 85 ? 13.223 2.811 -11.029 1.00 93.38 85 LEU A N 1
ATOM 579 C CA . LEU A 1 85 ? 11.815 3.127 -10.788 1.00 93.38 85 LEU A CA 1
ATOM 580 C C . LEU A 1 85 ? 11.044 1.895 -10.307 1.00 93.38 85 LEU A C 1
ATOM 582 O O . LEU A 1 85 ? 10.231 2.011 -9.390 1.00 93.38 85 LEU A O 1
ATOM 586 N N . SER A 1 86 ? 11.330 0.726 -10.883 1.00 92.06 86 SER A N 1
ATOM 587 C CA . SER A 1 86 ? 10.716 -0.542 -10.478 1.00 92.06 86 SER A CA 1
ATOM 588 C C . SER A 1 86 ? 11.130 -0.934 -9.058 1.00 92.06 86 SER A C 1
ATOM 590 O O . SER A 1 86 ? 10.269 -1.233 -8.235 1.00 92.06 86 SER A O 1
ATOM 592 N N . ASP A 1 87 ? 12.422 -0.852 -8.726 1.00 92.31 87 ASP A N 1
ATOM 593 C CA . ASP A 1 87 ? 12.920 -1.146 -7.375 1.00 92.31 87 ASP A CA 1
ATOM 594 C C . ASP A 1 87 ? 12.298 -0.201 -6.335 1.00 92.31 87 ASP A C 1
ATOM 596 O O . ASP A 1 87 ? 11.869 -0.630 -5.260 1.00 92.31 87 ASP A O 1
ATOM 600 N N . ARG A 1 88 ? 12.181 1.091 -6.671 1.00 90.94 88 ARG A N 1
ATOM 601 C CA . ARG A 1 88 ? 11.512 2.083 -5.822 1.00 90.94 88 ARG A CA 1
ATOM 602 C C . ARG A 1 88 ? 10.034 1.748 -5.630 1.00 90.94 88 ARG A C 1
ATOM 604 O O . ARG A 1 88 ? 9.552 1.817 -4.502 1.00 90.94 88 ARG A O 1
ATOM 611 N N . ALA A 1 89 ? 9.323 1.376 -6.692 1.00 89.69 89 ALA A N 1
ATOM 612 C CA . ALA A 1 89 ? 7.920 0.978 -6.602 1.00 89.69 89 ALA A CA 1
ATOM 613 C C . ALA A 1 89 ? 7.739 -0.225 -5.660 1.00 89.69 89 ALA A C 1
ATOM 615 O O . ALA A 1 89 ? 6.891 -0.182 -4.770 1.00 89.69 89 ALA A O 1
ATOM 616 N N . VAL A 1 90 ? 8.594 -1.249 -5.780 1.00 89.88 90 VAL A N 1
ATOM 617 C CA . VAL A 1 90 ? 8.583 -2.423 -4.891 1.00 89.88 90 VAL A CA 1
ATOM 618 C C . VAL A 1 90 ? 8.850 -2.022 -3.437 1.00 89.88 90 VAL A C 1
ATOM 620 O O . VAL A 1 90 ? 8.123 -2.453 -2.543 1.00 89.88 90 VAL A O 1
ATOM 623 N N . ALA A 1 91 ? 9.843 -1.166 -3.183 1.00 89.88 91 ALA A N 1
ATOM 624 C CA . ALA A 1 91 ? 10.154 -0.696 -1.832 1.00 89.88 91 ALA A CA 1
ATOM 625 C C . ALA A 1 91 ? 8.981 0.078 -1.200 1.00 89.88 91 ALA A C 1
ATOM 627 O O . ALA A 1 91 ? 8.615 -0.176 -0.051 1.00 89.88 91 ALA A O 1
ATOM 628 N N . HIS A 1 92 ? 8.340 0.974 -1.960 1.00 88.00 92 HIS A N 1
ATOM 629 C CA . HIS A 1 92 ? 7.154 1.697 -1.495 1.00 88.00 92 HIS A CA 1
ATOM 630 C C . HIS A 1 92 ? 5.975 0.761 -1.219 1.00 88.00 92 HIS A C 1
ATOM 632 O O . HIS A 1 92 ? 5.289 0.931 -0.211 1.00 88.00 92 HIS A O 1
ATOM 638 N N . ALA A 1 93 ? 5.753 -0.243 -2.070 1.00 87.75 93 ALA A N 1
ATOM 639 C CA . ALA A 1 93 ? 4.703 -1.233 -1.860 1.00 87.75 93 ALA A CA 1
ATOM 640 C C . ALA A 1 93 ? 4.937 -2.047 -0.576 1.00 87.75 93 ALA A C 1
ATOM 642 O O . ALA A 1 93 ? 4.013 -2.207 0.221 1.00 87.75 93 ALA A O 1
ATOM 643 N N . GLN A 1 94 ? 6.174 -2.491 -0.324 1.00 89.12 94 GLN A N 1
ATOM 644 C CA . GLN A 1 94 ? 6.537 -3.195 0.913 1.00 89.12 94 GLN A CA 1
ATOM 645 C C . GLN A 1 94 ? 6.332 -2.316 2.152 1.00 89.12 94 GLN A C 1
ATOM 647 O O . GLN A 1 94 ? 5.778 -2.771 3.154 1.00 89.12 94 GLN A O 1
ATOM 652 N N . GLN A 1 95 ? 6.726 -1.041 2.082 1.00 88.62 95 GLN A N 1
ATOM 653 C CA . GLN A 1 95 ? 6.518 -0.092 3.174 1.00 88.62 95 GLN A CA 1
ATOM 654 C C . GLN A 1 95 ? 5.025 0.140 3.449 1.00 88.62 95 GLN A C 1
ATOM 656 O O . GLN A 1 95 ? 4.604 0.140 4.608 1.00 88.62 95 GLN A O 1
ATOM 661 N N . ALA A 1 96 ? 4.216 0.294 2.398 1.00 87.00 96 ALA A N 1
ATOM 662 C CA . ALA A 1 96 ? 2.770 0.441 2.519 1.00 87.00 96 ALA A CA 1
ATOM 663 C C . ALA A 1 96 ? 2.128 -0.808 3.139 1.00 87.00 96 ALA A C 1
ATOM 665 O O . ALA A 1 96 ? 1.314 -0.688 4.054 1.00 87.00 96 ALA A O 1
ATOM 666 N N . GLN A 1 97 ? 2.536 -2.003 2.709 1.00 87.62 97 GLN A N 1
ATOM 667 C CA . GLN A 1 97 ? 2.050 -3.262 3.270 1.00 87.62 97 GLN A CA 1
ATOM 668 C C . GLN A 1 97 ? 2.404 -3.398 4.757 1.00 87.62 97 GLN A C 1
ATOM 670 O O . GLN A 1 97 ? 1.559 -3.802 5.556 1.00 87.62 97 GLN A O 1
ATOM 675 N N . HIS A 1 98 ? 3.622 -3.020 5.153 1.00 87.75 98 HIS A N 1
ATOM 676 C CA . HIS A 1 98 ? 4.028 -3.037 6.556 1.00 87.75 98 HIS A CA 1
ATOM 677 C C . HIS A 1 98 ? 3.196 -2.065 7.405 1.00 87.75 98 HIS A C 1
ATOM 679 O O . HIS A 1 98 ? 2.721 -2.433 8.479 1.00 87.75 98 HIS A O 1
ATOM 685 N N . ALA A 1 99 ? 2.949 -0.852 6.902 1.00 87.12 99 ALA A N 1
ATOM 686 C CA . ALA A 1 99 ? 2.095 0.123 7.577 1.00 87.12 99 ALA A CA 1
ATOM 687 C C . ALA A 1 99 ? 0.648 -0.382 7.728 1.00 87.12 99 ALA A C 1
ATOM 689 O O . ALA A 1 99 ? 0.059 -0.257 8.801 1.00 87.12 99 ALA A O 1
ATOM 690 N N . MET A 1 100 ? 0.090 -1.011 6.689 1.00 87.06 100 MET A N 1
ATOM 691 C CA . MET A 1 100 ? -1.244 -1.619 6.744 1.00 87.06 100 MET A CA 1
ATOM 692 C C . MET A 1 100 ? -1.317 -2.748 7.776 1.00 87.06 100 MET A C 1
ATOM 694 O O . MET A 1 100 ? -2.282 -2.809 8.532 1.00 87.06 100 MET A O 1
ATOM 698 N N . ALA A 1 101 ? -0.296 -3.605 7.853 1.00 87.75 101 ALA A N 1
ATOM 699 C CA . ALA A 1 101 ? -0.240 -4.676 8.847 1.00 87.75 101 ALA A CA 1
ATOM 700 C C . ALA A 1 101 ? -0.200 -4.132 10.287 1.00 87.75 101 ALA A C 1
ATOM 702 O O . ALA A 1 101 ? -0.877 -4.661 11.169 1.00 87.75 101 ALA A O 1
ATOM 703 N N . MET A 1 102 ? 0.546 -3.048 10.526 1.00 88.62 102 MET A N 1
ATOM 704 C CA . MET A 1 102 ? 0.595 -2.395 11.839 1.00 88.62 102 MET A CA 1
ATOM 705 C C . MET A 1 102 ? -0.746 -1.759 12.217 1.00 88.62 102 MET A C 1
ATOM 707 O O . MET A 1 102 ? -1.206 -1.931 13.346 1.00 88.62 102 MET A O 1
ATOM 711 N N . ASN A 1 103 ? -1.404 -1.087 11.270 1.00 90.19 103 ASN A N 1
ATOM 712 C CA . ASN A 1 103 ? -2.723 -0.495 11.499 1.00 90.19 103 ASN A CA 1
ATOM 713 C C . ASN A 1 103 ? -3.786 -1.567 11.765 1.00 90.19 103 ASN A C 1
ATOM 715 O O . ASN A 1 103 ? -4.539 -1.445 12.724 1.00 90.19 103 ASN A O 1
ATOM 719 N N . ALA A 1 104 ? -3.789 -2.659 10.995 1.00 89.75 104 ALA A N 1
ATOM 720 C CA . ALA A 1 104 ? -4.717 -3.766 11.207 1.00 89.75 104 ALA A CA 1
ATOM 721 C C . ALA A 1 104 ? -4.582 -4.370 12.617 1.00 89.75 104 ALA A C 1
ATOM 723 O O . ALA A 1 104 ? -5.585 -4.660 13.266 1.00 89.75 104 ALA A O 1
ATOM 724 N N . ASN A 1 105 ? -3.357 -4.504 13.134 1.00 86.75 105 ASN A N 1
ATOM 725 C CA . ASN A 1 105 ? -3.136 -4.967 14.507 1.00 86.75 105 ASN A CA 1
ATOM 726 C C . ASN A 1 105 ? -3.676 -3.980 15.557 1.00 86.75 105 ASN A C 1
ATOM 728 O O . ASN A 1 105 ? -4.264 -4.405 16.553 1.00 86.75 105 ASN A O 1
ATOM 732 N N . ALA A 1 106 ? -3.500 -2.673 15.342 1.00 88.50 106 ALA A N 1
ATOM 733 C CA . ALA A 1 106 ? -4.038 -1.643 16.232 1.00 88.50 106 ALA A CA 1
ATOM 734 C C . ALA A 1 106 ? -5.579 -1.624 16.233 1.00 88.50 106 ALA A C 1
ATOM 736 O O . ALA A 1 106 ? -6.202 -1.497 17.294 1.00 88.50 106 ALA A O 1
ATOM 737 N N . ASP A 1 107 ? -6.191 -1.812 15.064 1.00 90.88 107 ASP A N 1
ATOM 738 C CA . ASP A 1 107 ? -7.643 -1.894 14.904 1.00 90.88 107 ASP A CA 1
ATOM 739 C C . ASP A 1 107 ? -8.209 -3.126 15.618 1.00 90.88 107 ASP A C 1
ATOM 741 O O . ASP A 1 107 ? -9.199 -3.017 16.342 1.00 90.88 107 ASP A O 1
ATOM 745 N N . VAL A 1 108 ? -7.550 -4.286 15.499 1.00 92.00 108 VAL A N 1
ATOM 746 C CA . VAL A 1 108 ? -7.939 -5.508 16.223 1.00 92.00 108 VAL A CA 1
ATOM 747 C C . VAL A 1 108 ? -7.869 -5.300 17.736 1.00 92.00 108 VAL A C 1
ATOM 749 O O . VAL A 1 108 ? -8.818 -5.649 18.437 1.00 92.00 108 VAL A O 1
ATOM 752 N N . ALA A 1 109 ? -6.796 -4.696 18.253 1.00 91.44 109 ALA A N 1
ATOM 753 C CA . ALA A 1 109 ? -6.668 -4.427 19.686 1.00 91.44 109 ALA A CA 1
ATOM 754 C C . ALA A 1 109 ? -7.769 -3.475 20.194 1.00 91.44 109 ALA A C 1
ATOM 756 O O . ALA A 1 109 ? -8.361 -3.697 21.253 1.00 91.44 109 ALA A O 1
ATOM 757 N N . THR A 1 110 ? -8.097 -2.446 19.410 1.00 94.12 110 THR A N 1
ATOM 758 C CA . THR A 1 110 ? -9.163 -1.488 19.733 1.00 94.12 110 THR A CA 1
ATOM 759 C C . THR A 1 110 ? -10.545 -2.144 19.677 1.00 94.12 110 THR A C 1
ATOM 761 O O . THR A 1 110 ? -11.385 -1.906 20.551 1.00 94.12 110 THR A O 1
ATOM 764 N N . ALA A 1 111 ? -10.785 -3.011 18.691 1.00 92.88 111 ALA A N 1
ATOM 765 C CA . ALA A 1 111 ? -12.014 -3.790 18.581 1.00 92.88 111 ALA A CA 1
ATOM 766 C C . ALA A 1 111 ? -12.182 -4.752 19.770 1.00 92.88 111 ALA A C 1
ATOM 768 O O . ALA A 1 111 ? -13.267 -4.829 20.345 1.00 92.88 111 ALA A O 1
ATOM 769 N N . GLN A 1 112 ? -11.108 -5.426 20.194 1.00 95.81 112 GLN A N 1
ATOM 770 C CA . GLN A 1 112 ? -11.115 -6.307 21.366 1.00 95.81 112 GLN A CA 1
ATOM 771 C C . GLN A 1 112 ? -11.418 -5.545 22.660 1.00 95.81 112 GLN A C 1
ATOM 773 O O . GLN A 1 112 ? -12.260 -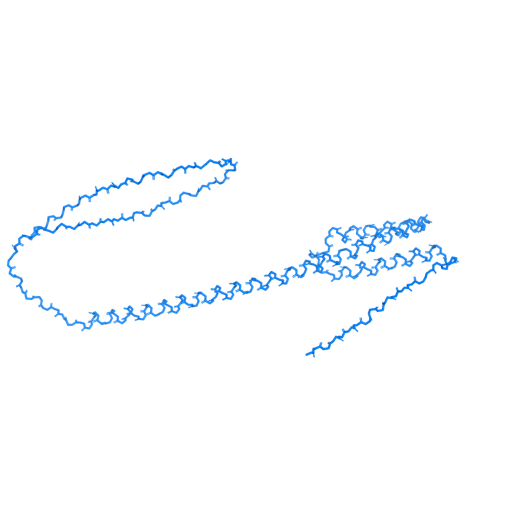5.985 23.443 1.00 95.81 112 GLN A O 1
ATOM 778 N N . ALA A 1 113 ? -10.794 -4.381 22.868 1.00 95.56 113 ALA A N 1
ATOM 779 C CA . ALA A 1 113 ? -11.076 -3.535 24.026 1.00 95.56 113 ALA A CA 1
ATOM 780 C C . ALA A 1 113 ? -12.537 -3.053 24.041 1.00 95.56 113 ALA A C 1
ATOM 782 O O . ALA A 1 113 ? -13.204 -3.107 25.073 1.00 95.56 113 ALA A O 1
ATOM 783 N N . SER A 1 114 ? -13.058 -2.648 22.879 1.00 96.19 114 SER A N 1
ATOM 784 C CA . SER A 1 114 ? -14.452 -2.211 22.731 1.00 96.19 114 SER A CA 1
ATOM 785 C C . SER A 1 114 ? -15.444 -3.342 23.014 1.00 96.19 114 SER A C 1
ATOM 787 O O . SER A 1 114 ? -16.468 -3.119 23.658 1.00 96.19 114 SER A O 1
ATOM 789 N N . ALA A 1 115 ? -15.137 -4.565 22.571 1.00 95.88 115 ALA A N 1
ATOM 790 C CA . ALA A 1 115 ? -15.952 -5.742 22.853 1.00 95.88 115 ALA A CA 1
ATOM 791 C C . ALA A 1 115 ? -15.941 -6.105 24.347 1.00 95.88 115 ALA A C 1
ATOM 793 O O . ALA A 1 115 ? -16.992 -6.400 24.913 1.00 95.88 115 ALA A O 1
ATOM 794 N N . ALA A 1 116 ? -14.780 -6.037 25.006 1.00 97.06 116 ALA A N 1
ATOM 795 C CA . ALA A 1 116 ? -14.668 -6.291 26.441 1.00 97.06 116 ALA A CA 1
ATOM 796 C C . ALA A 1 116 ? -15.478 -5.280 27.273 1.00 97.06 116 ALA A C 1
ATOM 798 O O . ALA A 1 116 ? -16.211 -5.680 28.177 1.00 97.06 116 ALA A O 1
ATOM 799 N N . ASP A 1 117 ? -15.409 -3.989 26.936 1.00 96.31 117 ASP A N 1
ATOM 800 C CA . ASP A 1 117 ? -16.201 -2.942 27.595 1.00 96.31 117 ASP A CA 1
ATOM 801 C C . ASP A 1 117 ? -17.714 -3.119 27.369 1.00 96.31 117 ASP A C 1
ATOM 803 O O . ASP A 1 117 ? -18.517 -2.959 28.291 1.00 96.31 117 ASP A O 1
ATOM 807 N N . ALA A 1 118 ? -18.120 -3.496 26.153 1.00 94.75 118 ALA A N 1
ATOM 808 C CA . ALA A 1 118 ? -19.517 -3.796 25.854 1.00 94.75 118 ALA A CA 1
ATOM 809 C C . ALA A 1 118 ? -20.037 -4.985 26.679 1.00 94.75 118 ALA A C 1
ATOM 811 O O . ALA A 1 118 ? -21.134 -4.906 27.234 1.00 94.75 118 ALA A O 1
ATOM 812 N N . ASN A 1 119 ? -19.237 -6.046 26.815 1.00 97.75 119 ASN A N 1
ATOM 813 C CA . ASN A 1 119 ? -19.588 -7.211 27.628 1.00 97.75 119 ASN A CA 1
ATOM 814 C C . ASN A 1 119 ? -19.691 -6.851 29.117 1.00 97.75 119 ASN A C 1
ATOM 816 O O . ASN A 1 119 ? -20.686 -7.185 29.751 1.00 97.75 119 ASN A O 1
ATOM 820 N N . ALA A 1 120 ? -18.744 -6.075 29.656 1.00 97.56 120 ALA A N 1
ATOM 821 C CA . ALA A 1 120 ? -18.801 -5.621 31.047 1.00 97.56 120 ALA A CA 1
ATOM 822 C C . ALA A 1 120 ? -20.062 -4.786 31.340 1.00 97.56 120 ALA A C 1
ATOM 824 O O . ALA A 1 120 ? -20.701 -4.943 32.383 1.00 97.56 120 ALA A O 1
ATOM 825 N N . ARG A 1 121 ? -20.464 -3.916 30.402 1.00 97.00 121 ARG A N 1
ATOM 826 C CA . ARG A 1 121 ? -21.719 -3.154 30.509 1.00 97.00 121 ARG A CA 1
ATOM 827 C C . ARG A 1 121 ? -22.955 -4.048 30.432 1.00 97.00 121 ARG A C 1
ATOM 829 O O . ARG A 1 121 ? -23.924 -3.782 31.142 1.00 97.00 121 ARG A O 1
ATOM 836 N N . ALA A 1 122 ? -22.931 -5.087 29.599 1.00 97.44 122 ALA A N 1
ATOM 837 C CA . ALA A 1 122 ? -24.016 -6.058 29.514 1.00 97.44 122 ALA A CA 1
ATOM 838 C C . ALA A 1 122 ? -24.175 -6.840 30.829 1.00 97.44 122 ALA A C 1
ATOM 840 O O . ALA A 1 122 ? -25.287 -6.911 31.352 1.00 97.44 122 ALA A O 1
ATOM 841 N N . ASP A 1 123 ? -23.076 -7.323 31.412 1.00 98.00 123 ASP A N 1
ATOM 842 C CA . ASP A 1 123 ? -23.083 -8.043 32.691 1.00 98.00 123 ASP A CA 1
ATOM 843 C C . ASP A 1 123 ? -23.607 -7.155 33.832 1.00 98.00 123 ASP A C 1
ATOM 845 O O . ASP A 1 123 ? -24.459 -7.570 34.622 1.00 98.00 123 ASP A O 1
ATOM 849 N N . ALA A 1 124 ? -23.162 -5.895 33.893 1.00 97.69 124 ALA A N 1
ATOM 850 C CA . ALA A 1 124 ? -23.648 -4.931 34.881 1.00 97.69 124 ALA A CA 1
ATOM 851 C C . ALA A 1 124 ? -25.154 -4.650 34.725 1.00 97.69 124 ALA A C 1
ATOM 853 O O . ALA A 1 124 ? -25.884 -4.576 35.716 1.00 97.69 124 ALA A O 1
ATOM 854 N N . ALA A 1 125 ? -25.644 -4.535 33.487 1.00 97.38 125 ALA A N 1
ATOM 855 C CA . ALA A 1 125 ? -27.066 -4.356 33.212 1.00 97.38 125 ALA A CA 1
ATOM 856 C C . ALA A 1 125 ? -27.892 -5.589 33.615 1.00 97.38 125 ALA A C 1
ATOM 858 O O . ALA A 1 125 ? -28.972 -5.438 34.187 1.00 97.38 125 ALA A O 1
ATOM 859 N N . GLN A 1 126 ? -27.381 -6.801 33.376 1.00 98.19 126 GLN A N 1
ATOM 860 C CA . GLN A 1 126 ? -28.023 -8.042 33.815 1.00 98.19 126 GLN A CA 1
ATOM 861 C C . GLN A 1 126 ? -28.113 -8.126 35.342 1.00 98.19 126 GLN A C 1
ATOM 863 O O . GLN A 1 126 ? -29.170 -8.463 35.876 1.00 98.19 126 GLN A O 1
ATOM 868 N N . GLN A 1 127 ? -27.044 -7.761 36.054 1.00 97.62 127 GLN A N 1
ATOM 869 C CA . GLN A 1 127 ? -27.037 -7.721 37.519 1.00 97.62 127 GLN A CA 1
ATOM 870 C C . GLN A 1 127 ? -28.019 -6.680 38.067 1.00 97.62 127 GLN A C 1
ATOM 872 O O . GLN A 1 127 ? -28.784 -6.978 38.985 1.00 97.62 127 GLN A O 1
ATOM 877 N N . ALA A 1 128 ? -28.057 -5.481 37.480 1.00 97.12 128 ALA A N 1
ATOM 878 C CA . ALA A 1 128 ? -29.004 -4.438 37.866 1.00 97.12 128 ALA A CA 1
ATOM 879 C C . ALA A 1 128 ? -30.461 -4.864 37.621 1.00 97.12 128 ALA A C 1
ATOM 881 O O . ALA A 1 128 ? -31.321 -4.638 38.472 1.00 97.12 128 ALA A O 1
ATOM 882 N N . ALA A 1 129 ? -30.739 -5.528 36.495 1.00 96.94 129 ALA A N 1
ATOM 883 C CA . ALA A 1 129 ? -32.062 -6.069 36.193 1.00 96.94 129 ALA A CA 1
ATOM 884 C C . ALA A 1 129 ? -32.469 -7.171 37.184 1.00 96.94 129 ALA A C 1
ATOM 886 O O . ALA A 1 129 ? -33.601 -7.170 37.673 1.00 96.94 129 ALA A O 1
ATOM 887 N N . ALA A 1 130 ? -31.547 -8.073 37.534 1.00 97.31 130 ALA A N 1
ATOM 888 C CA . ALA A 1 130 ? -31.785 -9.101 38.543 1.00 97.31 130 ALA A CA 1
ATOM 889 C C . ALA A 1 130 ? -32.082 -8.478 39.918 1.00 97.31 130 ALA A C 1
ATOM 891 O O . ALA A 1 130 ? -33.078 -8.838 40.547 1.00 97.31 130 ALA A O 1
ATOM 892 N N . ALA A 1 131 ? -31.294 -7.489 40.349 1.00 96.38 131 ALA A N 1
ATOM 893 C CA . ALA A 1 131 ? -31.514 -6.776 41.606 1.00 96.38 131 ALA A CA 1
ATOM 894 C C . ALA A 1 131 ? -32.870 -6.049 41.632 1.00 96.38 131 ALA A C 1
ATOM 896 O O . ALA A 1 131 ? -33.626 -6.195 42.591 1.00 96.38 131 ALA A O 1
ATOM 897 N N . ALA A 1 132 ? -33.223 -5.340 40.556 1.00 95.38 132 ALA A N 1
ATOM 898 C CA . ALA A 1 132 ? -34.516 -4.666 40.436 1.00 95.38 132 ALA A CA 1
ATOM 899 C C . ALA A 1 132 ? -35.693 -5.656 40.461 1.00 95.38 132 ALA A C 1
ATOM 901 O O . ALA A 1 132 ? -36.735 -5.370 41.047 1.00 95.38 132 ALA A O 1
ATOM 902 N N . SER A 1 133 ? -35.532 -6.840 39.860 1.00 95.44 133 SER A N 1
ATOM 903 C CA . SER A 1 133 ? -36.559 -7.886 39.907 1.00 95.44 133 SER A CA 1
ATOM 904 C C . SER A 1 133 ? -36.759 -8.446 41.320 1.00 95.44 133 SER A C 1
ATOM 906 O O . SER A 1 133 ? -37.899 -8.675 41.728 1.00 95.44 133 SER A O 1
ATOM 908 N N . ALA A 1 134 ? -35.674 -8.603 42.086 1.00 94.44 134 ALA A N 1
ATOM 909 C CA . ALA A 1 134 ? -35.723 -9.057 43.471 1.00 94.44 134 ALA A CA 1
ATOM 910 C C . ALA A 1 134 ? -36.377 -8.009 44.385 1.00 94.44 134 ALA A C 1
ATOM 912 O O . ALA A 1 134 ? -37.240 -8.358 45.189 1.00 94.44 134 ALA A O 1
ATOM 913 N N . ASP A 1 135 ? -36.033 -6.731 44.216 1.00 94.94 135 ASP A N 1
ATOM 914 C CA . ASP A 1 135 ? -36.642 -5.624 44.961 1.00 94.94 135 ASP A CA 1
ATOM 915 C C . ASP A 1 135 ? -38.145 -5.499 44.664 1.00 94.94 135 ASP A C 1
ATOM 917 O O . ASP A 1 135 ? -38.974 -5.447 45.573 1.00 94.94 135 ASP A O 1
ATOM 921 N N . ALA A 1 136 ? -38.531 -5.590 43.387 1.00 93.06 136 ALA A N 1
ATOM 922 C CA . ALA A 1 136 ? -39.936 -5.595 42.992 1.00 93.06 136 ALA A CA 1
ATOM 923 C C . ALA A 1 136 ? -40.710 -6.796 43.570 1.00 93.06 136 ALA A C 1
ATOM 925 O O . ALA A 1 136 ? -41.883 -6.660 43.926 1.00 93.06 136 ALA A O 1
ATOM 926 N N . ALA A 1 137 ? -40.081 -7.971 43.673 1.00 93.38 137 ALA A N 1
ATOM 927 C CA . ALA A 1 137 ? -40.680 -9.135 44.321 1.00 93.38 137 ALA A CA 1
ATOM 928 C C . ALA A 1 137 ? -40.827 -8.930 45.840 1.00 93.38 137 ALA A C 1
ATOM 930 O O . ALA A 1 137 ? -41.885 -9.236 46.391 1.00 93.38 137 ALA A O 1
ATOM 931 N N . ALA A 1 138 ? -39.818 -8.354 46.501 1.00 91.44 138 ALA A N 1
ATOM 932 C CA . ALA A 1 138 ? -39.854 -8.035 47.927 1.00 91.44 138 ALA A CA 1
ATOM 933 C C . ALA A 1 138 ? -40.951 -7.010 48.259 1.00 91.44 138 ALA A C 1
ATOM 935 O O . ALA A 1 138 ? -41.728 -7.219 49.189 1.00 91.44 138 ALA A O 1
ATOM 936 N N . ALA A 1 139 ? -41.088 -5.956 47.448 1.00 91.00 139 ALA A N 1
ATOM 937 C CA . ALA A 1 139 ? -42.139 -4.953 47.601 1.00 91.00 139 ALA A CA 1
ATOM 938 C C . ALA A 1 139 ? -43.552 -5.549 47.460 1.00 91.00 139 ALA A C 1
ATOM 940 O O . ALA A 1 139 ? -44.466 -5.140 48.171 1.00 91.00 139 ALA A O 1
ATOM 941 N N . ARG A 1 140 ? -43.741 -6.543 46.579 1.00 90.75 140 ARG A N 1
ATOM 942 C CA . ARG A 1 140 ? -45.026 -7.254 46.424 1.00 90.75 140 ARG A CA 1
ATOM 943 C C . ARG A 1 140 ? -45.324 -8.227 47.564 1.00 90.75 140 ARG A C 1
ATOM 945 O O . ARG A 1 140 ? -46.492 -8.482 47.835 1.00 90.75 140 ARG A O 1
ATOM 952 N N . ALA A 1 141 ? -44.296 -8.791 48.194 1.00 86.19 141 ALA A N 1
ATOM 953 C CA . ALA A 1 141 ? -44.440 -9.710 49.322 1.00 86.19 141 ALA A CA 1
ATOM 954 C C . ALA A 1 141 ? -44.648 -8.990 50.668 1.00 86.19 141 ALA A C 1
ATOM 956 O O . ALA A 1 141 ? -44.989 -9.638 51.659 1.00 86.19 141 ALA A O 1
ATOM 957 N N . ALA A 1 142 ? -44.447 -7.669 50.723 1.00 80.06 142 ALA A N 1
ATOM 958 C CA . ALA A 1 142 ? -44.664 -6.888 51.932 1.00 80.06 142 ALA A CA 1
ATOM 959 C C . ALA A 1 142 ? -46.158 -6.910 52.331 1.00 80.06 142 ALA A C 1
ATOM 961 O O . ALA A 1 142 ? -47.018 -6.599 51.501 1.00 80.06 142 ALA A O 1
ATOM 962 N N . PRO A 1 143 ? -46.495 -7.280 53.583 1.00 71.50 143 PRO A N 1
ATOM 963 C CA . PRO A 1 143 ? -47.880 -7.310 54.037 1.00 71.50 143 PRO A CA 1
ATOM 964 C C . PRO A 1 143 ? -48.503 -5.907 53.971 1.00 71.50 143 PRO A C 1
ATOM 966 O O . PRO A 1 143 ? -47.805 -4.917 54.215 1.00 71.50 143 PRO A O 1
ATOM 969 N N . PRO A 1 144 ? -49.809 -5.795 53.660 1.00 64.62 144 PRO A N 1
ATOM 970 C CA . PRO A 1 144 ? -50.483 -4.509 53.594 1.00 64.62 144 PRO A CA 1
ATOM 971 C C . PRO A 1 144 ? -50.371 -3.809 54.946 1.00 64.62 144 PRO A C 1
ATOM 973 O O . PRO A 1 144 ? -50.814 -4.324 55.975 1.00 64.62 144 PRO A O 1
ATOM 976 N N . VAL A 1 145 ? -49.768 -2.623 54.939 1.00 60.97 145 VAL A N 1
ATOM 977 C CA . VAL A 1 145 ? -49.717 -1.767 56.118 1.00 60.97 145 VAL A CA 1
ATOM 978 C C . VAL A 1 145 ? -51.141 -1.270 56.359 1.00 60.97 145 VAL A C 1
ATOM 980 O O . VAL A 1 145 ? -51.641 -0.415 55.628 1.00 60.97 145 VAL A O 1
ATOM 983 N N . ILE A 1 146 ? -51.824 -1.840 57.354 1.00 51.59 146 ILE A N 1
ATOM 984 C CA . ILE A 1 146 ? -53.098 -1.309 57.842 1.00 51.59 146 ILE A CA 1
ATOM 985 C C . ILE A 1 146 ? -52.762 0.005 58.541 1.00 51.59 146 ILE A C 1
ATOM 987 O O . ILE A 1 146 ? -52.292 0.019 59.678 1.00 51.59 146 ILE A O 1
ATOM 991 N N . VAL A 1 147 ? -52.945 1.118 57.835 1.00 50.62 147 VAL A N 1
ATOM 992 C CA . VAL A 1 147 ? -52.830 2.446 58.432 1.00 50.62 147 VAL A CA 1
ATOM 993 C C . VAL A 1 147 ? -53.991 2.581 59.413 1.00 50.62 147 VAL A C 1
ATOM 995 O O . VAL A 1 147 ? -55.149 2.669 59.007 1.00 50.62 147 VAL A O 1
ATOM 998 N N . ALA A 1 148 ? -53.694 2.542 60.713 1.00 49.94 148 ALA A N 1
ATOM 999 C CA . ALA A 1 148 ? -54.658 2.941 61.725 1.00 49.94 148 ALA A CA 1
ATOM 1000 C C . ALA A 1 148 ? -55.103 4.380 61.420 1.00 49.94 148 ALA A C 1
ATOM 1002 O O . ALA A 1 148 ? -54.273 5.252 61.159 1.00 49.94 148 ALA A O 1
ATOM 1003 N N . GLN A 1 149 ? -56.417 4.588 61.403 1.00 46.09 149 GLN A N 1
ATOM 1004 C CA . GLN A 1 149 ? -57.091 5.857 61.145 1.00 46.09 149 GLN A CA 1
ATOM 1005 C C . GLN A 1 149 ? -56.379 7.008 61.882 1.00 46.09 149 GLN A C 1
ATOM 1007 O O . GLN A 1 149 ? -56.255 6.987 63.107 1.00 46.09 149 GLN A O 1
ATOM 1012 N N . ALA A 1 150 ? -55.858 7.975 61.126 1.00 44.81 150 ALA A N 1
ATOM 1013 C CA . ALA A 1 150 ? -55.071 9.078 61.664 1.00 44.81 150 ALA A CA 1
ATOM 1014 C C . ALA A 1 150 ? -55.907 9.969 62.615 1.00 44.81 150 ALA A C 1
ATOM 1016 O O . ALA A 1 150 ? -57.056 10.285 62.287 1.00 44.81 150 ALA A O 1
ATOM 1017 N N . PRO A 1 151 ? -55.351 10.431 63.754 1.00 49.97 151 PRO A N 1
ATOM 1018 C CA . PRO A 1 151 ? -55.885 11.574 64.491 1.00 49.97 151 PRO A CA 1
ATOM 1019 C C . PRO A 1 151 ? -55.871 12.838 63.615 1.00 49.97 151 PRO A C 1
ATOM 1021 O O . PRO A 1 151 ? -55.028 12.983 62.732 1.00 49.97 151 PRO A O 1
ATOM 1024 N N . GLN A 1 152 ? -56.832 13.728 63.867 1.00 47.69 152 GLN A N 1
ATOM 1025 C CA . GLN A 1 152 ? -57.168 14.923 63.080 1.00 47.69 152 GLN A CA 1
ATOM 1026 C C . GLN A 1 152 ? -55.973 15.825 62.692 1.00 47.69 152 GLN A C 1
ATOM 1028 O O . GLN A 1 152 ? -54.993 15.896 63.434 1.00 47.69 152 GLN A O 1
ATOM 1033 N N . PRO A 1 153 ? -56.052 16.536 61.546 1.00 45.59 153 PRO A N 1
ATOM 1034 C CA . PRO A 1 153 ? -54.909 17.234 60.963 1.00 45.59 153 PRO A CA 1
ATOM 1035 C C . PRO A 1 153 ? -54.491 18.469 61.771 1.00 45.59 153 PRO A C 1
ATOM 1037 O O . PRO A 1 153 ? -55.235 19.442 61.880 1.00 45.59 153 PRO A O 1
ATOM 1040 N N . THR A 1 154 ? -53.250 18.458 62.259 1.00 48.69 154 THR A N 1
ATOM 1041 C CA . THR A 1 154 ? -52.517 19.658 62.682 1.00 48.69 154 THR A CA 1
ATOM 1042 C C . THR A 1 154 ? -51.702 20.168 61.494 1.00 48.69 154 THR A C 1
ATOM 1044 O O . THR A 1 154 ? -50.928 19.417 60.902 1.00 48.69 154 THR A O 1
ATOM 1047 N N . THR A 1 155 ? -51.877 21.437 61.133 1.00 44.75 155 THR A N 1
ATOM 1048 C CA . THR A 1 155 ? -51.193 22.089 60.007 1.00 44.75 155 THR A CA 1
ATOM 1049 C C . THR A 1 155 ? -49.690 22.222 60.277 1.00 44.75 155 THR A C 1
ATOM 1051 O O . THR A 1 155 ? -49.293 22.910 61.215 1.00 44.75 155 THR A O 1
ATOM 1054 N N . THR A 1 156 ? -48.843 21.611 59.448 1.00 44.62 156 THR A N 1
ATOM 1055 C CA . THR A 1 156 ? -47.384 21.814 59.452 1.00 44.62 156 THR A CA 1
ATOM 1056 C C . THR A 1 156 ? -46.927 22.369 58.106 1.00 44.62 156 THR A C 1
ATOM 1058 O O . THR A 1 156 ? -47.096 21.742 57.063 1.00 44.62 156 THR A O 1
ATOM 1061 N N . GLU A 1 157 ? -46.335 23.566 58.125 1.00 41.56 157 GLU A N 1
ATOM 1062 C CA . GLU A 1 157 ? -45.670 24.156 56.962 1.00 41.56 157 GLU A CA 1
ATOM 1063 C C . GLU A 1 157 ? -44.327 23.452 56.727 1.00 41.56 157 GLU A C 1
ATOM 1065 O O . GLU A 1 157 ? -43.410 23.541 57.545 1.00 41.56 157 GLU A O 1
ATOM 1070 N N . VAL A 1 158 ? -44.188 22.756 55.598 1.00 43.84 158 VAL A N 1
ATOM 1071 C CA . VAL A 1 158 ? -42.915 22.167 55.167 1.00 43.84 158 VAL A CA 1
ATOM 1072 C C . VAL A 1 158 ? -42.354 23.010 54.028 1.00 43.84 158 VAL A C 1
ATOM 1074 O O . VAL A 1 158 ? -42.907 23.049 52.931 1.00 43.84 158 VAL A O 1
ATOM 1077 N N . THR A 1 159 ? -41.237 23.694 54.286 1.00 46.25 159 THR A N 1
ATOM 1078 C CA . THR A 1 159 ? -40.470 24.404 53.253 1.00 46.25 159 THR A CA 1
ATOM 1079 C C . THR A 1 159 ? -39.414 23.457 52.693 1.00 46.25 159 THR A C 1
ATOM 1081 O O . THR A 1 159 ? -38.461 23.109 53.387 1.00 46.25 159 THR A O 1
ATOM 1084 N N . THR A 1 160 ? -39.563 23.025 51.440 1.00 42.69 160 THR A N 1
ATOM 1085 C CA . THR A 1 160 ? -38.553 22.212 50.744 1.00 42.69 160 THR A CA 1
ATOM 1086 C C . THR A 1 160 ? -37.951 23.006 49.593 1.00 42.69 160 THR A C 1
ATOM 1088 O O . THR A 1 160 ? -38.646 23.402 48.661 1.00 42.69 160 THR A O 1
ATOM 1091 N N . THR A 1 161 ? -36.638 23.220 49.652 1.00 41.53 161 THR A N 1
ATOM 1092 C CA . THR A 1 161 ? -35.865 23.873 48.592 1.00 41.53 161 THR A CA 1
ATOM 1093 C C . THR A 1 161 ? -35.228 22.796 47.722 1.00 41.53 161 THR A C 1
ATOM 1095 O O . THR A 1 161 ? -34.451 21.981 48.216 1.00 41.53 161 THR A O 1
ATOM 1098 N N . THR A 1 162 ? -35.518 22.776 46.422 1.00 48.12 162 THR A N 1
ATOM 1099 C CA . THR A 1 162 ? -34.842 21.873 45.477 1.00 48.12 162 THR A CA 1
ATOM 1100 C C . THR A 1 162 ? -34.297 22.673 44.305 1.00 48.12 162 THR A C 1
ATOM 1102 O O . THR A 1 162 ? -35.042 23.342 43.596 1.00 48.12 162 THR A O 1
ATOM 1105 N N . SER A 1 163 ? -32.984 22.603 44.092 1.00 42.50 163 SER A N 1
ATOM 1106 C CA . SER A 1 163 ? -32.315 23.181 42.930 1.00 42.50 163 SER A CA 1
ATOM 1107 C C . SER A 1 163 ? -32.224 22.133 41.818 1.00 42.50 163 SER A C 1
ATOM 1109 O O . SER A 1 163 ? -31.636 21.067 41.986 1.00 42.50 163 SER A O 1
ATOM 1111 N N . LYS A 1 164 ? -32.819 22.424 40.656 1.00 43.12 164 LYS A N 1
ATOM 1112 C CA . LYS A 1 164 ? -32.713 21.578 39.460 1.00 43.12 164 LYS A CA 1
ATOM 1113 C C . LYS A 1 164 ? -31.724 22.220 38.491 1.00 43.12 164 LYS A C 1
ATOM 1115 O O . LYS A 1 164 ? -31.963 23.315 37.991 1.00 43.12 164 LYS A O 1
ATOM 1120 N N . ALA A 1 165 ? -30.604 21.554 38.225 1.00 43.03 165 ALA A N 1
ATOM 1121 C CA . ALA A 1 165 ? -29.686 21.979 37.175 1.00 43.03 165 ALA A CA 1
ATOM 1122 C C . ALA A 1 165 ? -30.274 21.602 35.804 1.00 43.03 165 ALA A C 1
ATOM 1124 O O . ALA A 1 165 ? -30.536 20.431 35.537 1.00 43.03 165 ALA A O 1
ATOM 1125 N N . VAL A 1 166 ? -30.498 22.594 34.940 1.00 41.53 166 VAL A N 1
ATOM 1126 C CA . VAL A 1 166 ? -30.985 22.379 33.569 1.00 41.53 166 VAL A CA 1
ATOM 1127 C C . VAL A 1 166 ? -29.803 21.977 32.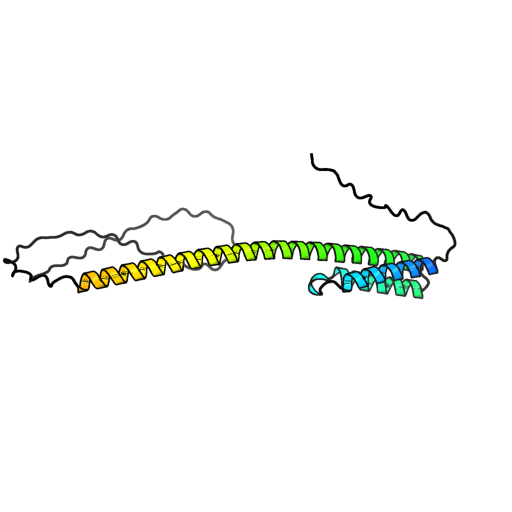671 1.00 41.53 166 VAL A C 1
ATOM 1129 O O . VAL A 1 166 ? -28.752 22.625 32.746 1.00 41.53 166 VAL A O 1
ATOM 1132 N N . PRO A 1 167 ? -29.920 20.937 31.824 1.00 40.16 167 PRO A N 1
ATOM 1133 C CA . PRO A 1 167 ? -28.880 20.612 30.856 1.00 40.16 167 PRO A CA 1
ATOM 1134 C C . PRO A 1 167 ? -28.793 21.693 29.770 1.00 40.16 167 PRO A C 1
ATOM 1136 O O . PRO A 1 167 ? -29.793 22.112 29.189 1.00 40.16 167 PRO A O 1
ATOM 1139 N N . SER A 1 168 ? -27.568 22.146 29.502 1.00 43.69 168 SER A N 1
ATOM 1140 C CA . SER A 1 168 ? -27.256 23.119 28.453 1.00 43.69 168 SER A CA 1
ATOM 1141 C C . SER A 1 168 ? -27.442 22.491 27.068 1.00 43.69 168 SER A C 1
ATOM 1143 O O . SER A 1 168 ? -26.810 21.485 26.751 1.00 43.69 168 SER A O 1
ATOM 1145 N N . SER A 1 169 ? -28.289 23.098 26.235 1.00 42.41 169 SER A N 1
ATOM 1146 C CA . SER A 1 169 ? -28.438 22.757 24.817 1.00 42.41 169 SER A CA 1
ATOM 1147 C C . SER A 1 169 ? -27.153 23.113 24.057 1.00 42.41 169 SER A C 1
ATOM 1149 O O . SER A 1 169 ? -26.832 24.291 23.880 1.00 42.41 169 SER A O 1
ATOM 1151 N N . THR A 1 170 ? -26.440 22.115 23.542 1.00 41.19 170 THR A N 1
ATOM 1152 C CA . THR A 1 170 ? -25.315 22.314 22.624 1.00 41.19 170 THR A CA 1
ATOM 1153 C C . THR A 1 170 ? -25.830 22.660 21.224 1.00 41.19 170 THR A C 1
ATOM 1155 O O . THR A 1 170 ? -26.308 21.807 20.482 1.00 41.19 170 THR A O 1
ATOM 1158 N N . ARG A 1 171 ? -25.711 23.932 20.820 1.00 48.81 171 ARG A N 1
ATOM 1159 C CA . ARG A 1 171 ? -25.844 24.313 19.404 1.00 48.81 171 ARG A CA 1
ATOM 1160 C C . ARG A 1 171 ? -24.654 23.764 18.622 1.00 48.81 171 ARG A C 1
ATOM 1162 O O . ARG A 1 171 ? -23.507 24.085 18.929 1.00 48.81 171 ARG A O 1
ATOM 1169 N N . THR A 1 172 ? -24.921 23.000 17.570 1.00 44.88 172 THR A N 1
ATOM 1170 C CA . THR A 1 172 ? -23.911 22.590 16.592 1.00 44.88 172 THR A CA 1
ATOM 1171 C C . THR A 1 172 ? -23.483 23.812 15.775 1.00 44.88 172 THR A C 1
ATOM 1173 O O . THR A 1 172 ? -24.239 24.318 14.946 1.00 44.88 172 THR A O 1
ATOM 1176 N N . ALA A 1 173 ? -22.281 24.330 16.025 1.00 51.84 173 ALA A N 1
ATOM 1177 C CA . ALA A 1 173 ? -21.712 25.411 15.228 1.00 51.84 173 ALA A CA 1
ATOM 1178 C C . ALA A 1 173 ? -21.179 24.857 13.894 1.00 51.84 173 ALA A C 1
ATOM 1180 O O . ALA A 1 173 ? -20.348 23.948 13.880 1.00 51.84 173 ALA A O 1
ATOM 1181 N N . LYS A 1 174 ? -21.626 25.421 12.765 1.00 42.88 174 LYS A N 1
ATOM 1182 C CA . LYS A 1 174 ? -20.976 25.212 11.463 1.00 42.88 174 LYS A CA 1
ATOM 1183 C C . LYS A 1 174 ? -19.593 25.869 11.501 1.00 42.88 174 LYS A C 1
ATOM 1185 O O . LYS A 1 174 ? -19.474 27.053 11.807 1.00 42.88 174 LYS A O 1
ATOM 1190 N N . ARG A 1 175 ? -18.550 25.090 11.209 1.00 42.19 175 ARG A N 1
ATOM 1191 C CA . ARG A 1 175 ? -17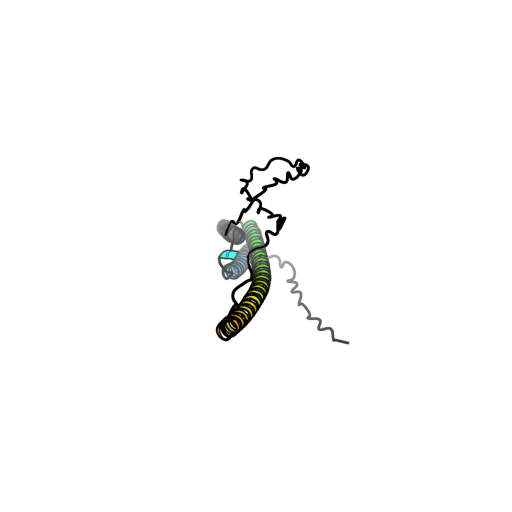.154 25.543 11.176 1.00 42.19 175 ARG A CA 1
ATOM 1192 C C . ARG A 1 175 ? -16.942 26.473 9.976 1.00 42.19 175 ARG A C 1
ATOM 1194 O O . ARG A 1 175 ? -16.930 26.014 8.840 1.00 42.19 175 ARG A O 1
ATOM 1201 N N . VAL A 1 176 ? -16.729 27.757 10.242 1.00 44.69 176 VAL A N 1
ATOM 1202 C CA . VAL A 1 176 ? -16.012 28.668 9.341 1.00 44.69 176 VAL A CA 1
ATOM 1203 C C . VAL A 1 176 ? -14.704 29.007 10.044 1.00 44.69 176 VAL A C 1
ATOM 1205 O O . VAL A 1 176 ? -14.703 29.367 11.221 1.00 44.69 176 VAL A O 1
ATOM 1208 N N . VAL A 1 177 ? -13.583 28.803 9.355 1.00 49.59 177 VAL A N 1
ATOM 1209 C CA . VAL A 1 177 ? -12.247 29.083 9.888 1.00 49.59 177 VAL A CA 1
ATOM 1210 C C . VAL A 1 177 ? -12.059 30.595 9.930 1.00 49.59 177 VAL A C 1
ATOM 1212 O O . VAL A 1 177 ? -11.884 31.217 8.889 1.00 49.59 177 VAL A O 1
ATOM 1215 N N . VAL A 1 178 ? -12.085 31.180 11.129 1.00 42.03 178 VAL A N 1
ATOM 1216 C CA . VAL A 1 178 ? -11.594 32.541 11.384 1.00 42.03 178 VAL A CA 1
ATOM 1217 C C . VAL A 1 178 ? -10.842 32.561 12.718 1.00 42.03 178 VAL A C 1
ATOM 1219 O O . VAL A 1 178 ? -11.156 31.813 13.644 1.00 42.03 178 VAL A O 1
ATOM 1222 N N . HIS A 1 179 ? -9.794 33.382 12.751 1.00 37.09 179 HIS A N 1
ATOM 1223 C CA . HIS A 1 179 ? -8.749 33.481 13.764 1.00 37.09 179 HIS A CA 1
ATOM 1224 C C . HIS A 1 179 ? -9.234 33.557 15.223 1.00 37.09 179 HIS A C 1
ATOM 1226 O O . HIS A 1 179 ? -10.245 34.165 15.564 1.00 37.09 179 HIS A O 1
ATOM 1232 N N . LYS A 1 180 ? -8.429 32.923 16.080 1.00 39.16 180 LYS A N 1
ATOM 1233 C CA . LYS A 1 180 ? -8.639 32.643 17.503 1.00 39.16 180 LYS A CA 1
ATOM 1234 C C . LYS A 1 180 ? -8.684 33.926 18.345 1.00 39.16 180 LYS A C 1
ATOM 1236 O O . LYS A 1 180 ? -7.663 34.583 18.518 1.00 39.16 180 LYS A O 1
ATOM 1241 N N . THR A 1 181 ? -9.833 34.20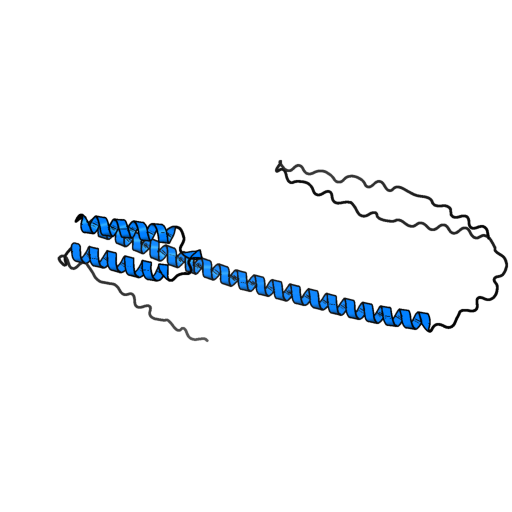9 18.951 1.00 38.97 181 THR A N 1
ATOM 1242 C CA . THR A 1 181 ? -9.976 35.137 20.084 1.00 38.97 181 THR A CA 1
ATOM 1243 C C . THR A 1 181 ? -10.559 34.386 21.280 1.00 38.97 181 THR A C 1
ATOM 1245 O O . THR A 1 181 ? -11.579 33.707 21.190 1.00 38.97 181 THR A O 1
ATOM 1248 N N . THR A 1 182 ? -9.863 34.445 22.415 1.00 43.16 182 THR A N 1
ATOM 1249 C CA . THR A 1 182 ? -10.275 33.834 23.685 1.00 43.16 182 THR A CA 1
ATOM 1250 C C . THR A 1 182 ? -11.390 34.654 24.330 1.00 43.16 182 THR A C 1
ATOM 1252 O O . THR A 1 182 ? -11.142 35.754 24.820 1.00 43.16 182 THR A O 1
ATOM 1255 N N . ALA A 1 183 ? -12.612 34.116 24.343 1.00 41.50 183 ALA A N 1
ATOM 1256 C CA . ALA A 1 183 ? -13.752 34.704 25.042 1.00 41.50 183 ALA A CA 1
ATOM 1257 C C . ALA A 1 183 ? -13.809 34.243 26.512 1.00 41.50 183 ALA A C 1
ATOM 1259 O O . ALA A 1 183 ? -13.656 33.062 26.824 1.00 41.50 183 ALA A O 1
ATOM 1260 N N . ARG A 1 184 ? -14.026 35.210 27.407 1.00 37.53 184 ARG A N 1
ATOM 1261 C CA . ARG A 1 184 ? -14.145 35.079 28.869 1.00 37.53 184 ARG A CA 1
ATOM 1262 C C . ARG A 1 184 ? -15.464 34.375 29.258 1.00 37.53 184 ARG A C 1
ATOM 1264 O O . ARG A 1 184 ? -16.473 34.627 28.600 1.00 37.53 184 ARG A O 1
ATOM 1271 N N . PRO A 1 185 ? -15.507 33.533 30.311 1.00 40.72 185 PRO A N 1
ATOM 1272 C CA . PRO A 1 185 ? -16.732 32.829 30.698 1.00 40.72 185 PRO A CA 1
ATOM 1273 C C . PRO A 1 185 ? -17.790 33.783 31.276 1.00 40.72 185 PRO A C 1
ATOM 1275 O O . PRO A 1 185 ? -17.485 34.627 32.119 1.00 40.72 185 PRO A O 1
ATOM 1278 N N . ALA A 1 186 ? -19.032 33.630 30.809 1.00 43.56 186 ALA A N 1
ATOM 1279 C CA . ALA A 1 186 ? -20.200 34.384 31.257 1.00 43.56 186 ALA A CA 1
ATOM 1280 C C . ALA A 1 186 ? -20.756 33.849 32.591 1.00 43.56 186 ALA A C 1
ATOM 1282 O O . ALA A 1 186 ? -20.766 32.643 32.846 1.00 43.56 186 ALA A O 1
ATOM 1283 N N . THR A 1 187 ? -21.230 34.764 33.434 1.00 39.69 187 THR A N 1
ATOM 1284 C CA . THR A 1 187 ? -21.833 34.531 34.752 1.00 39.69 187 THR A CA 1
ATOM 1285 C C . THR A 1 187 ? -23.157 33.766 34.641 1.00 39.69 187 THR A C 1
ATOM 1287 O O . THR A 1 187 ? -24.020 34.123 33.842 1.00 39.69 187 THR A O 1
ATOM 1290 N N . ARG A 1 188 ? -23.343 32.722 35.463 1.00 42.56 188 ARG A N 1
ATOM 1291 C CA . ARG A 1 188 ? -24.628 32.014 35.608 1.00 42.56 188 ARG A CA 1
ATOM 1292 C C . ARG A 1 188 ? -25.616 32.882 36.387 1.00 42.56 188 ARG A C 1
ATOM 1294 O O . ARG A 1 188 ? -25.337 33.239 37.528 1.00 42.56 188 ARG A O 1
ATOM 1301 N N . VAL A 1 189 ? -26.776 33.151 35.797 1.00 44.44 189 VAL A N 1
ATOM 1302 C CA . VAL A 1 189 ? -27.958 33.647 36.513 1.00 44.44 189 VAL A CA 1
ATOM 1303 C C . VAL A 1 189 ? -28.754 32.428 36.982 1.00 44.44 189 VAL A C 1
ATOM 1305 O O . VAL A 1 189 ? -29.033 31.532 36.187 1.00 44.44 189 VAL A O 1
ATOM 1308 N N . ALA A 1 190 ? -29.061 32.364 38.276 1.00 41.41 190 ALA A N 1
ATOM 1309 C CA . ALA A 1 190 ? -29.983 31.384 38.836 1.00 41.41 190 ALA A CA 1
ATOM 1310 C C . ALA A 1 190 ? -31.379 32.016 38.895 1.00 41.41 190 ALA A C 1
ATOM 1312 O O . ALA A 1 190 ? -31.545 33.064 39.516 1.00 41.41 190 ALA A O 1
ATOM 1313 N N . GLU A 1 191 ? -32.368 31.401 38.249 1.00 43.84 191 GLU A N 1
ATOM 1314 C CA . GLU A 1 191 ? -33.775 31.767 38.428 1.00 43.84 191 GLU A CA 1
ATOM 1315 C C . GLU A 1 191 ? -34.371 30.969 39.592 1.00 43.84 191 GLU A C 1
ATOM 1317 O O . GLU A 1 191 ? -34.276 29.740 39.644 1.00 43.84 191 GLU A O 1
ATOM 1322 N N . THR A 1 192 ? -34.989 31.681 40.532 1.00 41.56 192 THR A N 1
ATOM 1323 C CA . THR A 1 192 ? -35.694 31.104 41.680 1.00 41.56 192 THR A CA 1
ATOM 1324 C C . THR A 1 192 ? -37.163 30.933 41.321 1.00 41.56 192 THR A C 1
ATOM 1326 O O . THR A 1 192 ? -37.842 31.914 41.030 1.00 41.56 192 THR A O 1
ATOM 1329 N N . THR A 1 193 ? -37.678 29.704 41.380 1.00 44.53 193 THR A N 1
ATOM 1330 C CA . THR A 1 193 ? -39.122 29.447 41.288 1.00 44.53 193 THR A CA 1
ATOM 1331 C C . THR A 1 193 ? -39.645 28.991 42.644 1.00 44.53 193 THR A C 1
ATOM 1333 O O . THR A 1 193 ? -39.224 27.961 43.166 1.00 44.53 193 THR A O 1
ATOM 1336 N N . THR A 1 194 ? -40.579 29.757 43.201 1.00 41.84 194 THR A N 1
ATOM 1337 C CA . THR A 1 194 ? -41.285 29.435 44.446 1.00 41.84 194 THR A CA 1
ATOM 1338 C C . THR A 1 194 ? -42.603 28.761 44.097 1.00 41.84 194 THR A C 1
ATOM 1340 O O . THR A 1 194 ? -43.455 29.385 43.469 1.00 41.84 194 THR A O 1
ATOM 1343 N N . THR A 1 195 ? -42.803 27.516 44.529 1.00 43.28 195 THR A N 1
ATOM 1344 C CA . THR A 1 195 ? -44.115 26.859 44.424 1.00 43.28 195 THR A CA 1
ATOM 1345 C C . THR A 1 195 ? -44.690 26.705 45.823 1.00 43.28 195 THR A C 1
ATOM 1347 O O . THR A 1 195 ? -44.088 26.050 46.669 1.00 43.28 195 THR A O 1
ATOM 1350 N N . LYS A 1 196 ? -45.842 27.331 46.076 1.00 36.97 196 LYS A N 1
ATOM 1351 C CA . LYS A 1 196 ? -46.632 27.105 47.289 1.00 36.97 196 LYS A CA 1
ATOM 1352 C C . LYS A 1 196 ? -47.644 26.010 46.988 1.00 36.97 196 LYS A C 1
ATOM 1354 O O . LYS A 1 196 ? -48.457 26.176 46.083 1.00 36.97 196 LYS A O 1
ATOM 1359 N N . VAL A 1 197 ? -47.596 24.915 47.737 1.00 40.88 197 VAL A N 1
ATOM 1360 C CA . VAL A 1 197 ? -48.659 23.909 47.726 1.00 40.88 197 VAL A CA 1
ATOM 1361 C C . VAL A 1 197 ? -49.404 24.039 49.041 1.00 40.88 197 VAL A C 1
ATOM 1363 O O . VAL A 1 197 ? -48.864 23.742 50.102 1.00 40.88 197 VAL A O 1
ATOM 1366 N N . THR A 1 198 ? -50.634 24.530 48.956 1.00 36.56 198 THR A N 1
ATOM 1367 C CA . THR A 1 198 ? -51.573 24.520 50.072 1.00 36.56 198 THR A CA 1
ATOM 1368 C C . THR A 1 198 ? -52.437 23.285 49.912 1.00 36.56 198 THR A C 1
ATOM 1370 O O . THR A 1 198 ? -53.273 23.236 49.011 1.00 36.56 198 THR A O 1
ATOM 1373 N N . THR A 1 199 ? -52.244 22.294 50.774 1.00 38.44 199 THR A N 1
ATOM 1374 C CA . THR A 1 199 ? -53.177 21.172 50.877 1.00 38.44 199 THR A CA 1
ATOM 1375 C C . THR A 1 199 ? -54.193 21.513 51.956 1.00 38.44 199 THR A C 1
ATOM 1377 O O . THR A 1 199 ? -53.832 21.678 53.119 1.00 38.44 199 THR A O 1
ATOM 1380 N N . GLN A 1 200 ? -55.454 21.662 51.558 1.00 34.78 200 GLN A N 1
ATOM 1381 C CA . GLN A 1 200 ? -56.589 21.586 52.473 1.00 34.78 200 GLN A CA 1
ATOM 1382 C C . GLN A 1 200 ? -57.143 20.168 52.357 1.00 34.78 200 GLN A C 1
ATOM 1384 O O . GLN A 1 200 ? -57.307 19.679 51.238 1.00 34.78 200 GLN A O 1
ATOM 1389 N N . ASN A 1 201 ? -57.341 19.509 53.497 1.00 40.66 201 ASN A N 1
ATOM 1390 C CA . ASN A 1 201 ? -57.994 18.203 53.548 1.00 40.66 201 ASN A CA 1
ATOM 1391 C C . ASN A 1 201 ? -59.491 18.330 53.272 1.00 40.66 201 ASN A C 1
ATOM 1393 O O . ASN A 1 201 ? -60.085 19.315 53.767 1.00 40.66 201 ASN A O 1
#

Sequence (201 aa):
MVALAAAPGAFIVLATAAHAEGKGDRADQAIAAAQGKLDIAAKLPAAQAGDAQATATATLAQAREARSAGHKEEAISLAIRASELSDRAVAHAQQAQHAMAMNANADVATAQASAADANARADAAQQAAAAASADAAAARAAPPVIVAQAPQPTTTEVTTTTSKAVPSSTRTAKRVVVHKTTARPATRVAETTTTKVTTQN

Secondary structure (DSSP, 8-state):
------------------BTB-HHHHHHHHHHHHHHHHHHHHTS-HHHHHHHHHHHHHHHHHHHHHHHTT-HHHHHHHHHHHHHHHHHHHHHHHHHHHHHHHHHHHHHHHHHHHHHHHHHHHHHHHHHHHHHHHHHHHHHHSPP-----PPPPPP---------PPPP--------------PPPPPPPPPP---------

Foldseek 3Di:
DDDDDDDPPPPPPPDDDPPDPDLLVLLVVLLVLLVVLLVVLVPQPPVLCPPLSVQLVVLSVVLVVCSVVVVSVSSNVSSVVSNVSSVVSVVSSVVVVVVVVVVVVVVVVVVVVVVVVVVVVVVVVVVVVVVVVVVVVVVVPDPDDPPDDDDDDDDDDDDDDDDDDDDDDDDDDDDDDDDDDDDDDDDDDDDDDDDDDDDDD